Protein AF-A0A530QPZ3-F1 (afdb_monomer)

Radius of gyration: 37.73 Å; Cα contacts (8 Å, |Δi|>4): 118; chains: 1; bounding box: 83×40×95 Å

Secondary structure (DSSP, 8-state):
-HHHHHHHHHEEEEE-TTSSPEEEEE--SSHHHHHHHHHHHHHHHHHHHHHHHHHHHHHHHHHHHHHHHHHHHHHHHHHHHHHHHHHHHHTTSHHHHHHHHHHHHHHHHHHHHHHHHHHHHHHHHHHHHHHHHTT--HHHHHHHHT-HHHHHHHHHHHH-TT-HHHHHHHHHHHHHHHHHHHHHHHHHHHHHHHHHHHHHHHHHHHHHHHHHHHHHT--

Mean predicted aligned error: 16.65 Å

pLDDT: mean 82.22, std 10.58, range [48.66, 95.06]

Nearest PDB structures (foldseek):
  3zx6-assembly1_A  TM=2.799E-01  e=7.172E-01  Archaeoglobus fulgidus DSM 4304
  3g67-assembly1_A  TM=2.388E-01  e=3.869E-01  Thermotoga maritima
  3zx6-assembly1_B  TM=2.580E-01  e=7.172E-01  Archaeoglobus fulgidus DSM 4304
  3ja6-assembly1_H  TM=2.508E-01  e=1.504E+00  Escherichia coli
  3ja6-assembly1_I  TM=2.341E-01  e=2.178E+00  Escherichia coli

Foldseek 3Di:
DVVVVVFVVQWDWDDPPPDPDIDIWGDDPDVVVRVVSRVVVVVVVVVVVVVVVVVVVVVVVVVVVVCVVVVVVVVVVVVVVVVVCCLQVVLVDPVVLVVLVVVLVVLVVVLVVLVVVLVVLVVLLVVLVVCVVVVHQLCVSCVSLVPPVSNVLSVVCVVPVPDPVSVVVNVVVSVVSSVVSVVVSVVSVVVSVVSVVVSVVSVVSSVVNVVVVVVVVVD

Solvent-accessible surface area (backbone atoms only — not comparable to full-atom values): 11914 Å² total; per-residue (Å²): 112,68,65,62,53,50,51,59,69,32,48,44,79,48,69,48,91,91,49,98,49,75,48,68,42,41,67,52,97,47,67,67,58,16,53,52,52,29,52,50,52,53,51,52,51,53,55,51,51,52,52,52,48,55,52,51,54,50,52,53,53,49,55,53,61,66,46,48,66,54,56,53,50,51,48,52,54,50,50,52,50,50,49,51,46,47,61,69,61,38,57,78,39,73,68,39,53,55,48,51,53,50,50,50,51,52,48,51,52,52,43,52,53,41,50,51,54,29,52,53,44,49,52,43,52,50,52,48,53,50,40,60,74,71,65,54,55,56,53,59,49,14,61,64,72,66,36,66,68,43,39,54,50,29,58,50,39,77,77,46,81,80,49,62,69,58,53,55,49,50,53,52,50,52,52,51,54,51,50,50,50,54,50,52,35,51,49,36,52,53,50,43,53,53,51,52,53,53,46,52,55,52,54,52,50,55,50,53,54,52,53,54,56,55,57,65,73,74,110

Structure (mmCIF, N/CA/C/O backbone):
data_AF-A0A530QPZ3-F1
#
_entry.id   AF-A0A530QPZ3-F1
#
loop_
_atom_site.group_PDB
_atom_site.id
_atom_site.type_symbol
_atom_site.label_atom_id
_atom_site.label_alt_id
_atom_site.label_comp_id
_atom_site.label_asym_id
_atom_site.label_entity_id
_atom_site.label_seq_id
_atom_site.pdbx_PDB_ins_code
_atom_site.Cartn_x
_atom_site.Cartn_y
_atom_site.Cartn_z
_atom_site.occupancy
_atom_site.B_iso_or_equiv
_atom_site.auth_seq_id
_atom_site.auth_comp_id
_atom_site.auth_asym_id
_atom_site.auth_atom_id
_atom_site.pdbx_PDB_model_num
ATOM 1 N N . ALA A 1 1 ? -0.226 -5.169 -61.574 1.00 60.66 1 ALA A N 1
ATOM 2 C CA . ALA A 1 1 ? 1.243 -5.155 -61.809 1.00 60.66 1 ALA A CA 1
ATOM 3 C C . ALA A 1 1 ? 1.683 -4.116 -62.855 1.00 60.66 1 ALA A C 1
ATOM 5 O O . ALA A 1 1 ? 2.666 -3.422 -62.615 1.00 60.66 1 ALA A O 1
ATOM 6 N N . ALA A 1 2 ? 0.980 -3.975 -63.988 1.00 71.56 2 ALA A N 1
ATOM 7 C CA . ALA A 1 2 ? 1.313 -2.990 -65.029 1.00 71.56 2 ALA A CA 1
ATOM 8 C C . ALA A 1 2 ? 1.211 -1.523 -64.552 1.00 71.56 2 ALA A C 1
ATOM 10 O O . ALA A 1 2 ? 2.103 -0.726 -64.829 1.00 71.56 2 ALA A O 1
ATOM 11 N N . GLU A 1 3 ? 0.193 -1.196 -63.755 1.00 71.00 3 GLU A N 1
ATOM 12 C CA . GLU A 1 3 ? -0.046 0.159 -63.225 1.00 71.00 3 GLU A CA 1
ATOM 13 C C . GLU A 1 3 ? 1.043 0.627 -62.245 1.00 71.00 3 GLU A C 1
ATOM 15 O O . GLU A 1 3 ? 1.547 1.739 -62.359 1.00 71.00 3 GLU A O 1
ATOM 20 N N . LEU A 1 4 ? 1.515 -0.252 -61.353 1.00 73.31 4 LEU A N 1
ATOM 21 C CA . LEU A 1 4 ? 2.662 0.012 -60.466 1.00 73.31 4 LEU A CA 1
ATOM 22 C C . LEU A 1 4 ? 3.958 0.271 -61.246 1.00 73.31 4 LEU A C 1
ATOM 24 O O . LEU A 1 4 ? 4.783 1.096 -60.851 1.00 73.31 4 LEU A O 1
ATOM 28 N N . LYS A 1 5 ? 4.146 -0.423 -62.374 1.00 77.00 5 LYS A N 1
ATOM 29 C CA . LYS A 1 5 ? 5.308 -0.227 -63.248 1.00 77.00 5 LYS A CA 1
ATOM 30 C C . LYS A 1 5 ? 5.230 1.114 -63.983 1.00 77.00 5 LYS A C 1
ATOM 32 O O . LYS A 1 5 ? 6.265 1.761 -64.137 1.00 77.00 5 LYS A O 1
ATOM 37 N N . ALA A 1 6 ? 4.031 1.535 -64.389 1.00 75.44 6 ALA A N 1
ATOM 38 C CA . ALA A 1 6 ? 3.782 2.852 -64.972 1.00 75.44 6 ALA A CA 1
ATOM 39 C C . ALA A 1 6 ? 4.009 3.976 -63.947 1.00 75.44 6 ALA A C 1
ATOM 41 O O . ALA A 1 6 ? 4.759 4.909 -64.229 1.00 75.44 6 ALA A O 1
ATOM 42 N N . LEU A 1 7 ? 3.486 3.822 -62.725 1.00 79.25 7 LEU A N 1
ATOM 43 C CA . LEU A 1 7 ? 3.699 4.757 -61.616 1.00 79.25 7 LEU A CA 1
ATOM 44 C C . LEU A 1 7 ? 5.191 4.924 -61.296 1.00 79.25 7 LEU A C 1
ATOM 46 O O . LEU A 1 7 ? 5.697 6.039 -61.224 1.00 79.25 7 LEU A O 1
ATOM 50 N N . ARG A 1 8 ? 5.931 3.815 -61.179 1.00 80.62 8 ARG A N 1
ATOM 51 C CA . ARG A 1 8 ? 7.377 3.850 -60.914 1.00 80.62 8 ARG A CA 1
ATOM 52 C C . ARG A 1 8 ? 8.171 4.512 -62.042 1.00 80.62 8 ARG A C 1
ATOM 54 O O . ARG A 1 8 ? 9.190 5.130 -61.771 1.00 80.62 8 ARG A O 1
ATOM 61 N N . LYS A 1 9 ? 7.731 4.370 -63.297 1.00 83.94 9 LYS A N 1
ATOM 62 C CA . LYS A 1 9 ? 8.391 4.985 -64.458 1.00 83.94 9 LYS A CA 1
ATOM 63 C C . LYS A 1 9 ? 8.152 6.500 -64.520 1.00 83.94 9 LYS A C 1
ATOM 65 O O . LYS A 1 9 ? 9.033 7.216 -64.982 1.00 83.94 9 LYS A O 1
ATOM 70 N N . GLY A 1 10 ? 6.984 6.967 -64.073 1.00 83.81 10 GLY A N 1
ATOM 71 C CA . GLY A 1 10 ? 6.641 8.391 -64.014 1.00 83.81 10 GLY A CA 1
ATOM 72 C C . GLY A 1 10 ? 7.161 9.117 -62.770 1.00 83.81 10 GLY A C 1
ATOM 73 O O . GLY A 1 10 ? 7.249 10.340 -62.785 1.00 83.81 10 GLY A O 1
ATOM 74 N N . MET A 1 11 ? 7.514 8.393 -61.703 1.00 88.75 11 MET A N 1
ATOM 75 C CA . MET A 1 11 ? 8.001 8.969 -60.447 1.00 88.75 11 MET A CA 1
ATOM 76 C C . MET A 1 11 ? 9.500 9.285 -60.500 1.00 88.75 11 MET A C 1
ATOM 78 O O . MET A 1 11 ? 10.318 8.4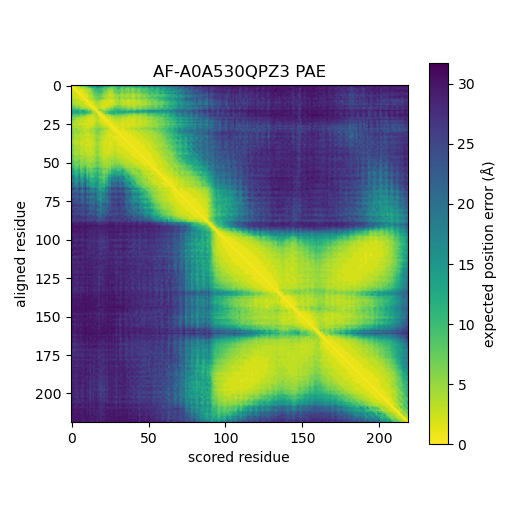64 -60.915 1.00 88.75 11 MET A O 1
ATOM 82 N N . ARG A 1 12 ? 9.873 10.460 -60.001 1.00 87.19 12 ARG A N 1
ATOM 83 C CA . ARG A 1 12 ? 11.253 10.910 -59.813 1.00 87.19 12 ARG A CA 1
ATOM 84 C C . ARG A 1 12 ? 11.442 11.280 -58.351 1.00 87.19 12 ARG A C 1
ATOM 86 O O . ARG A 1 12 ? 10.751 12.157 -57.844 1.00 87.19 12 ARG A O 1
ATOM 93 N N . VAL A 1 13 ? 12.387 10.623 -57.688 1.00 86.81 13 VAL A N 1
ATOM 94 C CA . VAL A 1 13 ? 12.782 10.934 -56.310 1.00 86.81 13 VAL A CA 1
ATOM 95 C C . VAL A 1 13 ? 14.278 11.200 -56.307 1.00 86.81 13 VAL A C 1
ATOM 97 O O . VAL A 1 13 ? 15.047 10.390 -56.825 1.00 86.81 13 VAL A O 1
ATOM 100 N N . GLY A 1 14 ? 14.687 12.337 -55.758 1.00 85.56 14 GLY A N 1
ATOM 101 C CA . GLY A 1 14 ? 16.084 12.751 -55.711 1.00 85.56 14 GLY A CA 1
ATOM 102 C C . GLY A 1 14 ? 16.391 13.573 -54.468 1.00 85.56 14 GLY A C 1
ATOM 103 O O . GLY A 1 14 ? 15.491 14.086 -53.809 1.00 85.56 14 GLY A O 1
ATOM 104 N N . GLN A 1 15 ? 17.673 13.684 -54.146 1.00 84.44 15 GLN A N 1
ATOM 105 C CA . GLN A 1 15 ? 18.169 14.545 -53.079 1.00 84.44 15 GLN A CA 1
ATOM 106 C C . GLN A 1 15 ? 18.780 15.799 -53.704 1.00 84.44 15 GLN A C 1
ATOM 108 O O . GLN A 1 15 ? 19.609 15.690 -54.608 1.00 84.44 15 GLN A O 1
ATOM 113 N N . GLU A 1 16 ? 18.408 16.977 -53.212 1.00 85.38 16 GLU A N 1
ATOM 114 C CA . GLU A 1 16 ? 18.953 18.237 -53.728 1.00 85.38 16 GLU A CA 1
ATOM 115 C C . GLU A 1 16 ? 20.303 18.561 -53.092 1.00 85.38 16 GLU A C 1
ATOM 117 O O . GLU A 1 16 ? 20.394 18.687 -51.870 1.00 85.38 16 GLU A O 1
ATOM 122 N N . LEU A 1 17 ? 21.340 18.731 -53.924 1.00 71.69 17 LEU A N 1
ATOM 123 C CA . LEU A 1 17 ? 22.602 19.430 -53.618 1.00 71.69 17 LEU A CA 1
ATOM 124 C C . LEU A 1 17 ? 23.209 19.133 -52.229 1.00 71.69 17 LEU A C 1
ATOM 126 O O . LEU A 1 17 ? 23.617 20.041 -51.510 1.00 71.69 17 LEU A O 1
ATOM 130 N N . ARG A 1 18 ? 23.280 17.851 -51.837 1.00 73.12 18 ARG A N 1
ATOM 131 C CA . ARG A 1 18 ? 23.805 17.392 -50.526 1.00 73.12 18 ARG A CA 1
ATOM 132 C C . ARG A 1 18 ? 23.056 17.943 -49.300 1.00 73.12 18 ARG A C 1
ATOM 134 O O . ARG A 1 18 ? 23.553 17.852 -48.179 1.00 73.12 18 ARG A O 1
ATOM 141 N N . SER A 1 19 ? 21.860 18.483 -49.487 1.00 78.38 19 SER A N 1
ATOM 142 C CA . SER A 1 19 ? 20.964 18.896 -48.409 1.00 78.38 19 SER A CA 1
ATOM 143 C C . SER A 1 19 ? 20.099 17.723 -47.934 1.00 78.38 19 SER A C 1
ATOM 145 O O . SER A 1 19 ? 20.023 16.676 -48.575 1.00 78.38 19 SER A O 1
ATOM 147 N N . ARG A 1 20 ? 19.397 17.885 -46.808 1.00 78.81 20 ARG A N 1
ATOM 148 C CA . ARG A 1 20 ? 18.396 16.909 -46.332 1.00 78.81 20 ARG A CA 1
ATOM 149 C C . ARG A 1 20 ? 17.037 17.054 -47.039 1.00 78.81 20 ARG A C 1
ATOM 151 O O . ARG A 1 20 ? 16.044 16.526 -46.548 1.00 78.81 20 ARG A O 1
ATOM 158 N N . VAL A 1 21 ? 16.982 17.778 -48.159 1.00 84.19 21 VAL A N 1
ATOM 159 C CA . VAL A 1 21 ? 15.757 17.998 -48.934 1.00 84.19 21 VAL A CA 1
ATOM 160 C C . VAL A 1 21 ? 15.588 16.880 -49.960 1.00 84.19 21 VAL A C 1
ATOM 162 O O . VAL A 1 21 ? 16.500 16.587 -50.738 1.00 84.19 21 VAL A O 1
ATOM 165 N N . ILE A 1 22 ? 14.407 16.263 -49.946 1.00 84.62 22 ILE A N 1
ATOM 166 C CA . ILE A 1 22 ? 13.991 15.242 -50.907 1.00 84.62 22 ILE A CA 1
ATOM 167 C C . ILE A 1 22 ? 13.048 15.906 -51.910 1.00 84.62 22 ILE A C 1
ATOM 169 O O . ILE A 1 22 ? 11.980 16.387 -51.534 1.00 84.62 22 ILE A O 1
ATOM 173 N N . SER A 1 23 ? 13.436 15.898 -53.181 1.00 88.00 23 SER A N 1
ATOM 174 C CA . SER A 1 23 ? 12.598 16.314 -54.304 1.00 88.00 23 SER A CA 1
ATOM 175 C C . SER A 1 23 ? 11.796 15.117 -54.808 1.00 88.00 23 SER A C 1
ATOM 177 O O . SER A 1 23 ? 12.365 14.075 -55.143 1.00 88.00 23 SER A O 1
ATOM 179 N N . ILE A 1 24 ? 10.473 15.273 -54.879 1.00 89.12 24 ILE A N 1
ATOM 180 C CA . ILE A 1 24 ? 9.535 14.273 -55.400 1.00 89.12 24 ILE A CA 1
ATOM 181 C C . ILE A 1 24 ? 8.782 14.908 -56.566 1.00 89.12 24 ILE A C 1
ATOM 183 O O . ILE A 1 24 ? 8.159 15.955 -56.410 1.00 89.12 24 ILE A O 1
ATOM 187 N N . GLY A 1 25 ? 8.834 14.272 -57.732 1.00 90.19 25 GLY A N 1
ATOM 188 C CA . GLY A 1 25 ? 8.126 14.710 -58.929 1.00 90.19 25 GLY A CA 1
ATOM 189 C C . GLY A 1 25 ? 7.467 13.542 -59.646 1.00 90.19 25 GLY A C 1
ATOM 190 O O . GLY A 1 25 ? 7.961 12.418 -59.600 1.00 90.19 25 GLY A O 1
ATOM 191 N N . PHE A 1 26 ? 6.362 13.811 -60.334 1.00 92.44 26 PHE A N 1
ATOM 192 C CA . PHE A 1 26 ? 5.678 12.830 -61.169 1.00 92.44 26 PHE A CA 1
ATOM 193 C C . PHE A 1 26 ? 5.390 13.420 -62.550 1.00 92.44 26 PHE A C 1
ATOM 195 O O . PHE A 1 26 ? 4.972 14.571 -62.656 1.00 92.44 26 PHE A O 1
ATOM 202 N N . THR A 1 27 ? 5.625 12.638 -63.601 1.00 91.38 27 THR A N 1
ATOM 203 C CA . THR A 1 27 ? 5.373 13.037 -64.990 1.00 91.38 27 THR A CA 1
ATOM 204 C C . THR A 1 27 ? 4.040 12.460 -65.471 1.00 91.38 27 THR A C 1
ATOM 206 O O . THR A 1 27 ? 3.923 11.245 -65.620 1.00 91.38 27 THR A O 1
ATOM 209 N N . ASP A 1 28 ? 3.067 13.327 -65.772 1.00 89.44 28 ASP A N 1
ATOM 210 C CA . ASP A 1 28 ? 1.780 12.983 -66.400 1.00 89.44 28 ASP A CA 1
ATOM 211 C C . ASP A 1 28 ? 1.442 14.011 -67.497 1.00 89.44 28 ASP A C 1
ATOM 213 O O . ASP A 1 28 ? 1.825 15.176 -67.357 1.00 89.44 28 ASP A O 1
ATOM 217 N N . PRO A 1 29 ? 0.725 13.626 -68.570 1.00 89.19 29 PRO A N 1
ATOM 218 C CA . PRO A 1 29 ? 0.195 14.580 -69.546 1.00 89.19 29 PRO A CA 1
ATOM 219 C C . PRO A 1 29 ? -0.774 15.609 -68.947 1.00 89.19 29 PRO A C 1
ATOM 221 O O . PRO A 1 29 ? -0.900 16.706 -69.483 1.00 89.19 29 PRO A O 1
ATOM 224 N N . ASP A 1 30 ? -1.466 15.261 -67.858 1.00 92.62 30 ASP A N 1
ATOM 225 C CA . ASP A 1 30 ? -2.343 16.170 -67.123 1.00 92.62 30 ASP A CA 1
ATOM 226 C C . ASP A 1 30 ? -1.596 16.757 -65.908 1.00 92.62 30 ASP A C 1
ATOM 228 O O . ASP A 1 30 ? -1.269 16.023 -64.966 1.00 92.62 30 ASP A O 1
ATOM 232 N N . PRO A 1 31 ? -1.346 18.080 -65.879 1.00 89.88 31 PRO A N 1
ATOM 233 C CA . PRO A 1 31 ? -0.620 18.719 -64.785 1.00 89.88 31 PRO A CA 1
ATOM 234 C C . PRO A 1 31 ? -1.338 18.587 -63.433 1.00 89.88 31 PRO A C 1
ATOM 236 O O . PRO A 1 31 ? -0.679 18.527 -62.391 1.00 89.88 31 PRO A O 1
ATOM 239 N N . THR A 1 32 ? -2.671 18.494 -63.420 1.00 92.69 32 THR A N 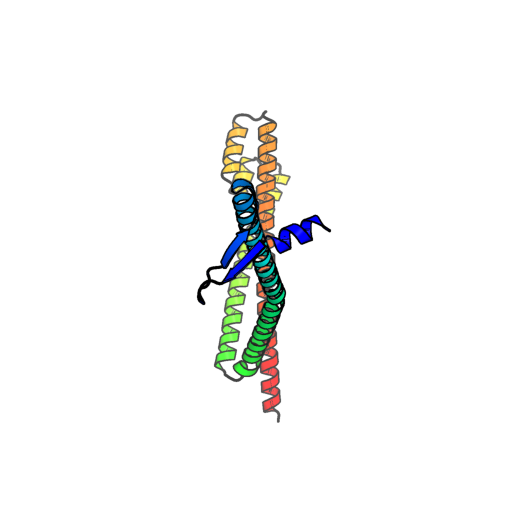1
ATOM 240 C CA . THR A 1 32 ? -3.454 18.318 -62.193 1.00 92.69 32 THR A CA 1
ATOM 241 C C . THR A 1 32 ? -3.247 16.922 -61.614 1.00 92.69 32 THR A C 1
ATOM 243 O O . THR A 1 32 ? -2.976 16.790 -60.415 1.00 92.69 32 THR A O 1
ATOM 246 N N . ARG A 1 33 ? -3.287 15.874 -62.449 1.00 87.56 33 ARG A N 1
ATOM 247 C CA . ARG A 1 33 ? -2.926 14.512 -62.013 1.00 87.56 33 ARG A CA 1
ATOM 248 C C . ARG A 1 33 ? -1.472 14.425 -61.578 1.00 87.56 33 ARG A C 1
ATOM 250 O O . ARG A 1 33 ? -1.193 13.779 -60.569 1.00 87.56 33 ARG A O 1
ATOM 257 N N . 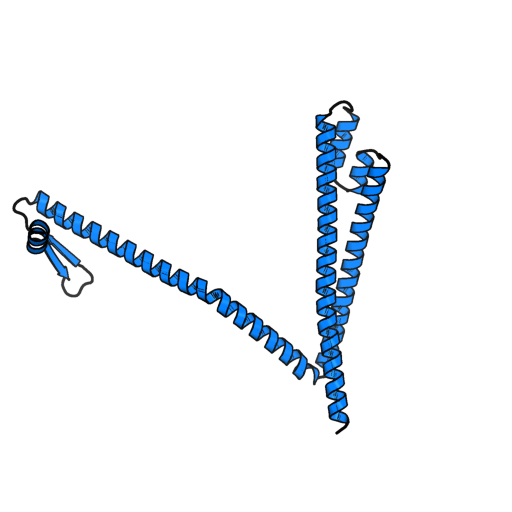ALA A 1 34 ? -0.562 15.100 -62.279 1.00 89.19 34 ALA A N 1
ATOM 258 C CA . ALA A 1 34 ? 0.854 15.082 -61.938 1.00 89.19 34 ALA A CA 1
ATOM 259 C C . ALA A 1 34 ? 1.115 15.570 -60.506 1.00 89.19 34 ALA A C 1
ATOM 261 O O . ALA A 1 34 ? 1.732 14.870 -59.695 1.00 89.19 34 ALA A O 1
ATOM 262 N N . ALA A 1 35 ? 0.565 16.740 -60.171 1.00 90.38 35 ALA A N 1
ATOM 263 C CA . ALA A 1 35 ? 0.662 17.317 -58.837 1.00 90.38 35 ALA A CA 1
ATOM 264 C C . ALA A 1 35 ? -0.026 16.443 -57.777 1.00 90.38 35 ALA A C 1
ATOM 266 O O . ALA A 1 35 ? 0.516 16.231 -56.691 1.00 90.38 35 ALA A O 1
ATOM 267 N N . MET A 1 36 ? -1.206 15.901 -58.089 1.00 92.00 36 MET A N 1
ATOM 268 C CA . MET A 1 36 ? -1.965 15.049 -57.172 1.00 92.00 36 MET A CA 1
ATOM 269 C C . MET A 1 36 ? -1.190 13.786 -56.783 1.00 92.00 36 MET A C 1
ATOM 271 O O . MET A 1 36 ? -1.131 13.443 -55.599 1.00 92.00 36 MET A O 1
ATOM 275 N N . VAL A 1 37 ? -0.562 13.119 -57.754 1.00 89.50 37 VAL A N 1
ATOM 276 C CA . VAL A 1 37 ? 0.209 11.889 -57.527 1.00 89.50 37 VAL A CA 1
ATOM 277 C C . VAL A 1 37 ? 1.476 12.179 -56.722 1.00 89.50 37 VAL A C 1
ATOM 279 O O . VAL A 1 37 ? 1.725 11.494 -55.729 1.00 89.50 37 VAL A O 1
ATOM 282 N N . ALA A 1 38 ? 2.242 13.214 -57.083 1.00 90.31 38 ALA A N 1
ATOM 283 C CA . ALA A 1 38 ? 3.455 13.590 -56.352 1.00 90.31 38 ALA A CA 1
ATOM 284 C C . ALA A 1 38 ? 3.155 13.971 -54.887 1.00 90.31 38 ALA A C 1
ATOM 286 O O . ALA A 1 38 ? 3.806 13.471 -53.968 1.00 90.31 38 ALA A O 1
ATOM 287 N N . ASN A 1 39 ? 2.115 14.781 -54.655 1.00 92.69 39 ASN A N 1
ATOM 288 C CA . ASN A 1 39 ? 1.703 15.196 -53.310 1.00 92.69 39 ASN A CA 1
ATOM 289 C C . ASN A 1 39 ? 1.193 14.023 -52.468 1.00 92.69 39 ASN A C 1
ATOM 291 O O . ASN A 1 39 ? 1.527 13.912 -51.288 1.00 92.69 39 ASN A O 1
ATOM 295 N N . THR A 1 40 ? 0.393 13.137 -53.064 1.00 91.31 40 THR A N 1
ATOM 296 C CA . THR A 1 40 ? -0.103 11.936 -52.377 1.00 91.31 40 THR A CA 1
ATOM 297 C C . THR A 1 40 ? 1.052 11.020 -51.986 1.00 91.31 40 THR A C 1
ATOM 299 O O . THR A 1 40 ? 1.095 10.536 -50.857 1.00 91.31 40 THR A O 1
ATOM 302 N N . PHE A 1 41 ? 2.031 10.836 -52.873 1.00 89.12 41 PHE A N 1
ATOM 303 C CA . PHE A 1 41 ? 3.216 10.033 -52.584 1.00 89.12 41 PHE A CA 1
ATOM 304 C C . PHE A 1 41 ? 4.045 10.622 -51.433 1.00 89.12 41 PHE A C 1
ATOM 306 O O . PHE A 1 41 ? 4.437 9.893 -50.523 1.00 89.12 41 PHE A O 1
ATOM 313 N N . ALA A 1 42 ? 4.253 11.943 -51.427 1.00 88.69 42 ALA A N 1
ATOM 314 C CA . ALA A 1 42 ? 4.953 12.630 -50.344 1.00 88.69 42 ALA A CA 1
ATOM 315 C C . ALA A 1 42 ? 4.242 12.456 -48.990 1.00 88.69 42 ALA A C 1
ATOM 317 O O . ALA A 1 42 ? 4.889 12.132 -47.995 1.00 88.69 42 ALA A O 1
ATOM 318 N N . ARG A 1 43 ? 2.910 12.609 -48.954 1.00 89.75 43 ARG A N 1
ATOM 319 C CA . ARG A 1 43 ? 2.105 12.415 -47.733 1.00 89.75 43 ARG A CA 1
ATOM 320 C C . ARG A 1 43 ? 2.215 10.988 -47.201 1.00 89.75 43 ARG A C 1
ATOM 322 O O . ARG A 1 43 ? 2.559 10.803 -46.041 1.00 89.75 43 ARG A O 1
ATOM 329 N N . LEU A 1 44 ? 2.019 9.989 -48.063 1.00 90.25 44 LEU A N 1
ATOM 330 C CA . LEU A 1 44 ? 2.112 8.579 -47.671 1.00 90.25 44 LEU A CA 1
ATOM 331 C C . LEU A 1 44 ? 3.507 8.204 -47.156 1.00 90.25 44 LEU A C 1
ATOM 333 O O . LEU A 1 44 ? 3.620 7.424 -46.214 1.00 90.25 44 LEU A O 1
ATOM 337 N N . TYR A 1 45 ? 4.565 8.766 -47.744 1.00 86.12 45 TYR A N 1
ATOM 338 C CA . TYR A 1 45 ? 5.931 8.552 -47.270 1.00 86.12 45 TYR A CA 1
ATOM 339 C C . TYR A 1 45 ? 6.162 9.142 -45.870 1.00 86.12 45 TYR A C 1
ATOM 341 O O . TYR A 1 45 ? 6.770 8.487 -45.022 1.00 86.12 45 TYR A O 1
ATOM 349 N N . ILE A 1 46 ? 5.656 10.352 -45.604 1.00 88.00 46 ILE A N 1
ATOM 350 C CA . ILE A 1 46 ? 5.737 10.980 -44.276 1.00 88.00 46 ILE A CA 1
ATOM 351 C C . ILE A 1 46 ? 4.957 10.157 -43.243 1.00 88.00 46 ILE A C 1
ATOM 353 O O . ILE A 1 46 ? 5.476 9.895 -42.156 1.00 88.00 46 ILE A O 1
ATOM 357 N N . ASP A 1 47 ? 3.755 9.699 -43.592 1.00 89.06 47 ASP A N 1
ATOM 358 C CA . ASP A 1 47 ? 2.919 8.885 -42.707 1.00 89.06 47 ASP A CA 1
ATOM 359 C C . ASP A 1 47 ? 3.568 7.527 -42.388 1.00 89.06 47 ASP A C 1
ATOM 361 O O . ASP A 1 47 ? 3.556 7.086 -41.236 1.00 89.06 47 ASP A O 1
ATOM 365 N N . ASP A 1 48 ? 4.170 6.862 -43.382 1.00 87.50 48 ASP A N 1
ATOM 366 C CA . ASP A 1 48 ? 4.917 5.613 -43.177 1.00 87.50 48 ASP A CA 1
ATOM 367 C C . ASP A 1 48 ? 6.149 5.836 -42.289 1.00 87.50 48 ASP A C 1
ATOM 369 O O . ASP A 1 48 ? 6.401 5.070 -41.356 1.00 87.50 48 ASP A O 1
ATOM 373 N N . LEU A 1 49 ? 6.886 6.929 -42.510 1.00 86.50 49 LEU A N 1
ATOM 374 C CA . LEU A 1 49 ? 8.037 7.287 -41.684 1.00 86.50 49 LEU A CA 1
ATOM 375 C C . LEU A 1 49 ? 7.636 7.531 -40.222 1.00 86.50 49 LEU A C 1
ATOM 377 O O . LEU A 1 49 ? 8.325 7.061 -39.314 1.00 86.50 49 LEU A O 1
ATOM 381 N N . ALA A 1 50 ? 6.521 8.226 -39.985 1.00 85.31 50 ALA A N 1
ATOM 382 C CA . ALA A 1 50 ? 5.994 8.459 -38.644 1.00 85.31 50 ALA A CA 1
ATOM 383 C C . ALA A 1 50 ? 5.611 7.142 -37.949 1.00 85.31 50 ALA A C 1
ATOM 385 O O . ALA A 1 50 ? 6.004 6.915 -36.804 1.00 85.31 50 ALA A O 1
ATOM 386 N N . LYS A 1 51 ? 4.924 6.235 -38.658 1.00 85.94 51 LYS A N 1
ATOM 387 C CA . LYS A 1 51 ? 4.556 4.908 -38.133 1.00 85.94 51 LYS A CA 1
ATOM 388 C C . LYS A 1 51 ? 5.777 4.062 -37.783 1.00 85.94 51 LYS A C 1
ATOM 390 O O . LYS A 1 51 ? 5.798 3.433 -36.727 1.00 85.94 51 LYS A O 1
ATOM 395 N N . ARG A 1 52 ? 6.811 4.062 -38.632 1.00 84.88 52 ARG A N 1
ATOM 396 C CA . ARG A 1 52 ? 8.064 3.332 -38.369 1.00 84.88 52 ARG A CA 1
ATOM 397 C C . ARG A 1 52 ? 8.798 3.866 -37.146 1.00 84.88 52 ARG A C 1
ATOM 399 O O . ARG A 1 52 ? 9.269 3.064 -36.347 1.00 84.88 52 ARG A O 1
ATOM 406 N N . ARG A 1 53 ? 8.868 5.193 -36.985 1.00 80.44 53 ARG A N 1
ATOM 407 C CA . ARG A 1 53 ? 9.456 5.819 -35.790 1.00 80.44 53 ARG A CA 1
ATOM 408 C C . ARG A 1 53 ? 8.695 5.418 -34.531 1.00 80.44 53 ARG A C 1
ATOM 410 O O . ARG A 1 53 ? 9.296 4.856 -33.632 1.00 80.44 53 ARG A O 1
ATOM 417 N N . GLN A 1 54 ? 7.369 5.551 -34.531 1.00 82.62 54 GLN A N 1
ATOM 418 C CA . GLN A 1 54 ? 6.540 5.122 -33.399 1.00 82.62 54 GLN A CA 1
ATOM 419 C C . GLN A 1 54 ? 6.710 3.634 -33.056 1.00 82.62 54 GLN A C 1
ATOM 421 O O . GLN A 1 54 ? 6.689 3.267 -31.884 1.00 82.62 54 GLN A O 1
ATOM 426 N N . ALA A 1 55 ? 6.858 2.762 -34.057 1.00 81.19 55 ALA A N 1
ATOM 427 C CA . ALA A 1 55 ? 7.107 1.341 -33.829 1.00 81.19 55 ALA A CA 1
ATOM 428 C C . ALA A 1 55 ? 8.490 1.086 -33.204 1.00 81.19 55 ALA A C 1
ATOM 430 O O . ALA A 1 55 ? 8.590 0.275 -32.285 1.00 81.19 55 ALA A O 1
ATOM 431 N N . ALA A 1 56 ? 9.528 1.791 -33.663 1.00 79.25 56 ALA A N 1
ATOM 432 C CA . ALA A 1 56 ? 10.867 1.721 -33.081 1.00 79.25 56 ALA A CA 1
ATOM 433 C C . ALA A 1 56 ? 10.879 2.232 -31.630 1.00 79.25 56 ALA A C 1
ATOM 435 O O . ALA A 1 56 ? 11.343 1.515 -30.746 1.00 79.25 56 ALA A O 1
ATOM 436 N N . ASP A 1 57 ? 10.262 3.389 -31.374 1.00 77.75 57 ASP A N 1
ATOM 437 C CA . ASP A 1 57 ? 10.158 3.981 -30.035 1.00 77.75 57 ASP A CA 1
ATOM 438 C C . ASP A 1 57 ? 9.430 3.031 -29.064 1.00 77.75 57 ASP A C 1
ATOM 440 O O . ASP A 1 57 ? 9.843 2.837 -27.923 1.00 77.75 57 ASP A O 1
ATOM 444 N N . ARG A 1 58 ? 8.353 2.370 -29.518 1.00 78.50 58 ARG A N 1
ATOM 445 C CA . ARG A 1 58 ? 7.623 1.373 -28.711 1.00 78.50 58 ARG A CA 1
ATOM 446 C C . ARG A 1 58 ? 8.464 0.141 -28.389 1.00 78.50 58 ARG A C 1
ATOM 448 O O . ARG A 1 58 ? 8.362 -0.380 -27.278 1.00 78.50 58 ARG A O 1
ATOM 455 N N . LEU A 1 59 ? 9.262 -0.342 -29.341 1.00 81.88 59 LEU A N 1
ATOM 456 C CA . LEU A 1 59 ? 10.157 -1.482 -29.123 1.00 81.88 59 LEU A CA 1
ATOM 457 C C . LEU A 1 59 ? 11.246 -1.142 -28.100 1.00 81.88 59 LEU A C 1
ATOM 459 O O . LEU A 1 59 ? 11.515 -1.952 -27.214 1.00 81.88 59 LEU A O 1
ATOM 463 N N . GLU A 1 60 ? 11.814 0.062 -28.176 1.00 80.12 60 GLU A N 1
ATOM 464 C CA . GLU A 1 60 ? 12.798 0.558 -27.210 1.00 80.12 60 GLU A CA 1
ATOM 465 C C . GLU A 1 60 ? 12.192 0.723 -25.809 1.00 80.12 60 GLU A C 1
ATOM 467 O O . GLU A 1 60 ? 12.738 0.221 -24.830 1.00 80.12 60 GLU A O 1
ATOM 472 N N . LEU A 1 61 ? 11.004 1.323 -25.694 1.00 78.62 61 LEU A N 1
ATOM 473 C CA . LEU A 1 61 ? 10.307 1.417 -24.406 1.00 78.62 61 LEU A CA 1
ATOM 474 C C . LEU A 1 61 ? 10.013 0.035 -23.809 1.00 78.62 61 LEU A C 1
ATOM 476 O O . LEU A 1 61 ? 10.168 -0.169 -22.606 1.00 78.62 61 LEU A O 1
ATOM 480 N N . THR A 1 62 ? 9.626 -0.932 -24.643 1.00 82.75 62 THR A N 1
ATOM 481 C CA . THR A 1 62 ? 9.354 -2.304 -24.192 1.00 82.75 62 THR A CA 1
ATOM 482 C C . THR A 1 62 ? 10.622 -2.983 -23.671 1.00 82.75 62 THR A C 1
ATOM 484 O O . THR A 1 62 ? 10.565 -3.660 -22.644 1.00 82.75 62 THR A O 1
ATOM 487 N N . SER A 1 63 ? 11.771 -2.792 -24.330 1.00 76.69 63 SER A N 1
ATOM 488 C CA . SER A 1 63 ? 13.038 -3.382 -23.881 1.00 76.69 63 SER A CA 1
ATOM 489 C C . SER A 1 63 ? 13.525 -2.767 -22.565 1.00 76.69 63 SER A C 1
ATOM 491 O O . SER A 1 63 ? 13.983 -3.498 -21.687 1.00 76.69 63 SER A O 1
ATOM 493 N N . ILE A 1 64 ? 13.339 -1.455 -22.378 1.00 79.44 64 ILE A N 1
ATOM 494 C CA . ILE A 1 64 ? 13.639 -0.761 -21.119 1.00 79.44 64 ILE A CA 1
ATOM 495 C C . ILE A 1 64 ? 12.755 -1.296 -19.986 1.00 79.44 64 ILE A C 1
ATOM 497 O O . ILE A 1 64 ? 13.263 -1.663 -18.925 1.00 79.44 64 ILE A O 1
ATOM 501 N N . VAL A 1 65 ? 11.440 -1.398 -20.209 1.00 79.94 65 VAL A N 1
ATOM 502 C CA . VAL A 1 65 ? 10.501 -1.920 -19.201 1.00 79.94 65 VAL A CA 1
ATOM 503 C C . VAL A 1 65 ? 10.825 -3.370 -18.836 1.00 79.94 65 VAL A C 1
ATOM 505 O O . VAL A 1 65 ? 10.789 -3.723 -17.659 1.00 79.94 65 VAL A O 1
ATOM 508 N N . ALA A 1 66 ? 11.205 -4.200 -19.809 1.00 81.75 66 ALA A N 1
ATOM 509 C CA . ALA A 1 66 ? 11.600 -5.586 -19.564 1.00 81.75 66 ALA A CA 1
ATOM 510 C C . ALA A 1 66 ? 12.903 -5.717 -18.748 1.00 81.75 66 ALA A C 1
ATOM 512 O O . ALA A 1 66 ? 13.080 -6.709 -18.040 1.00 81.75 66 ALA A O 1
ATOM 513 N N . ALA A 1 67 ? 13.803 -4.729 -18.810 1.00 79.38 67 ALA A N 1
ATOM 514 C CA . ALA A 1 67 ? 15.060 -4.729 -18.061 1.00 79.38 67 ALA A CA 1
ATOM 515 C C . ALA A 1 67 ? 14.903 -4.289 -16.589 1.00 79.38 67 ALA A C 1
ATOM 517 O O . ALA A 1 67 ? 15.683 -4.721 -15.735 1.00 79.38 67 ALA A O 1
ATOM 518 N N . LEU A 1 68 ? 13.886 -3.477 -16.266 1.00 80.12 68 LEU A N 1
ATOM 519 C CA . LEU A 1 68 ? 13.669 -2.927 -14.917 1.00 80.12 68 LEU A CA 1
ATOM 520 C C . LEU A 1 68 ? 13.605 -3.990 -13.800 1.00 80.12 68 LEU A C 1
ATOM 522 O O . LEU A 1 68 ? 14.295 -3.814 -12.792 1.00 80.12 68 LEU A O 1
ATOM 526 N N . PRO A 1 69 ? 12.870 -5.114 -13.941 1.00 84.00 69 PRO A N 1
ATOM 527 C CA . PRO A 1 69 ? 12.827 -6.145 -12.902 1.00 84.00 69 PRO A CA 1
ATOM 528 C C . PRO A 1 69 ? 14.179 -6.832 -12.659 1.00 84.00 69 PRO A C 1
ATOM 530 O O . PRO A 1 69 ? 14.420 -7.360 -11.576 1.00 84.00 69 PRO A O 1
ATOM 533 N N . GLY A 1 70 ? 15.065 -6.872 -13.660 1.00 80.50 70 GLY A N 1
ATOM 534 C CA . GLY A 1 70 ? 16.434 -7.369 -13.496 1.00 80.50 70 GLY A CA 1
ATOM 535 C C . GLY A 1 70 ? 17.243 -6.445 -12.595 1.00 80.50 70 GLY A C 1
ATOM 536 O O . GLY A 1 70 ? 17.717 -6.870 -11.546 1.00 80.50 70 GLY A O 1
ATOM 537 N N . VAL A 1 71 ? 17.277 -5.158 -12.947 1.00 81.06 71 VAL A N 1
ATOM 538 C CA . VAL A 1 71 ? 17.993 -4.126 -12.183 1.00 81.06 71 VAL A CA 1
ATOM 539 C C . VAL A 1 71 ? 17.487 -4.035 -10.738 1.00 81.06 71 VAL A C 1
ATOM 541 O O . VAL A 1 71 ? 18.288 -3.920 -9.814 1.00 81.06 71 VAL A O 1
ATOM 544 N N . GLN A 1 72 ? 16.173 -4.139 -10.511 1.00 73.75 72 GLN A N 1
ATOM 545 C CA . GLN A 1 72 ? 15.600 -4.152 -9.158 1.00 73.75 72 GLN A CA 1
ATOM 546 C C . GLN A 1 72 ? 16.068 -5.354 -8.326 1.00 73.75 72 GLN A C 1
ATOM 548 O O . GLN A 1 72 ? 16.394 -5.195 -7.149 1.00 73.75 72 GLN A O 1
ATOM 553 N N . ARG A 1 73 ? 16.131 -6.552 -8.924 1.00 84.81 73 ARG A N 1
ATOM 554 C CA . ARG A 1 73 ? 16.645 -7.75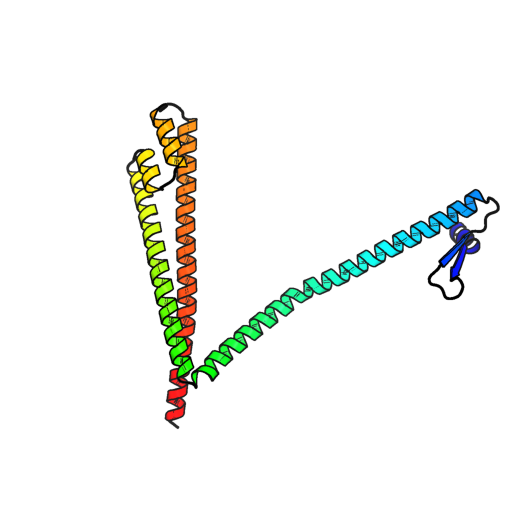3 -8.247 1.00 84.81 73 ARG A CA 1
ATOM 555 C C . ARG A 1 73 ? 18.132 -7.634 -7.938 1.00 84.81 73 ARG A C 1
ATOM 557 O O . ARG A 1 73 ? 18.545 -7.983 -6.835 1.00 84.81 73 ARG A O 1
ATOM 564 N N . ASP A 1 74 ? 18.915 -7.113 -8.877 1.00 81.69 74 ASP A N 1
ATOM 565 C CA . ASP A 1 74 ? 20.352 -6.910 -8.692 1.00 81.69 74 ASP A CA 1
ATOM 566 C C . ASP A 1 74 ? 20.630 -5.897 -7.579 1.00 81.69 74 ASP A C 1
ATOM 568 O O . ASP A 1 74 ? 21.494 -6.138 -6.734 1.00 81.69 74 ASP A O 1
ATOM 572 N N . LEU A 1 75 ? 19.846 -4.814 -7.519 1.00 82.69 75 LEU A N 1
ATOM 573 C CA . LEU A 1 75 ? 19.906 -3.832 -6.439 1.00 82.69 75 LEU A CA 1
ATOM 574 C C . LEU A 1 75 ? 19.569 -4.464 -5.084 1.00 82.69 75 LEU A C 1
ATOM 576 O O . LEU A 1 75 ? 20.341 -4.311 -4.143 1.00 82.69 75 LEU A O 1
ATOM 580 N N . ALA A 1 76 ? 18.465 -5.210 -4.981 1.00 75.56 76 ALA A N 1
ATOM 581 C CA . ALA A 1 76 ? 18.088 -5.884 -3.738 1.00 75.56 76 ALA A CA 1
ATOM 582 C C . ALA A 1 76 ? 19.181 -6.860 -3.264 1.00 75.56 76 ALA A C 1
ATOM 584 O O . ALA A 1 76 ? 19.551 -6.861 -2.091 1.00 75.56 76 ALA A O 1
ATOM 585 N N . ALA A 1 77 ? 19.757 -7.637 -4.185 1.00 80.75 77 ALA A N 1
ATOM 586 C CA . ALA A 1 77 ? 20.851 -8.553 -3.881 1.00 80.75 77 ALA A CA 1
ATOM 587 C C . ALA A 1 77 ? 22.147 -7.820 -3.490 1.00 80.75 77 ALA A C 1
ATOM 589 O O . ALA A 1 77 ? 22.905 -8.307 -2.654 1.00 80.75 77 ALA A O 1
ATOM 590 N N . ALA A 1 78 ? 22.443 -6.667 -4.094 1.00 77.44 78 ALA A N 1
ATOM 591 C CA . ALA A 1 78 ? 23.593 -5.846 -3.722 1.00 77.44 78 ALA A CA 1
ATOM 592 C C . ALA A 1 78 ? 23.424 -5.235 -2.324 1.00 77.44 78 ALA A C 1
ATOM 594 O O . ALA A 1 78 ? 24.367 -5.279 -1.535 1.00 77.44 78 ALA A O 1
ATOM 595 N N . THR A 1 79 ? 22.229 -4.739 -1.994 1.00 69.62 79 THR A N 1
ATOM 596 C CA . THR A 1 79 ? 21.910 -4.214 -0.660 1.00 69.62 79 THR A CA 1
ATOM 597 C C . THR A 1 79 ? 22.006 -5.302 0.407 1.00 69.62 79 THR A C 1
ATOM 599 O O . THR A 1 79 ? 22.686 -5.092 1.404 1.00 69.62 79 THR A O 1
ATOM 602 N N . ASP A 1 80 ? 21.437 -6.488 0.172 1.00 73.12 80 ASP A N 1
ATOM 603 C CA . ASP A 1 80 ? 21.545 -7.630 1.094 1.00 73.12 80 ASP A CA 1
ATOM 604 C C . ASP A 1 80 ? 23.009 -8.049 1.328 1.00 73.12 80 ASP A C 1
ATOM 606 O O . ASP A 1 80 ? 23.430 -8.276 2.462 1.00 73.12 80 ASP A O 1
ATOM 610 N N . ARG A 1 81 ? 23.836 -8.086 0.272 1.00 74.00 81 ARG A N 1
ATOM 611 C CA . ARG A 1 81 ? 25.281 -8.353 0.407 1.00 74.00 81 ARG A CA 1
ATOM 612 C C . ARG A 1 81 ? 26.004 -7.262 1.191 1.00 74.00 81 ARG A C 1
ATOM 614 O O . ARG A 1 81 ? 26.861 -7.586 2.010 1.00 74.00 81 ARG A O 1
ATOM 621 N N . LEU A 1 82 ? 25.690 -5.992 0.934 1.00 70.44 82 LEU A N 1
ATOM 622 C CA . LEU A 1 82 ? 26.281 -4.863 1.649 1.00 70.44 82 LEU A CA 1
ATOM 623 C C . LEU A 1 82 ? 25.909 -4.906 3.131 1.00 70.44 82 LEU A C 1
ATOM 625 O O . LEU A 1 82 ? 26.772 -4.701 3.979 1.00 70.44 82 LEU A O 1
ATOM 629 N N . GLU A 1 83 ? 24.652 -5.198 3.447 1.00 65.06 83 GLU A N 1
ATOM 630 C CA . GLU A 1 83 ? 24.169 -5.328 4.816 1.00 65.06 83 GLU A CA 1
ATOM 631 C C . GLU A 1 83 ? 24.857 -6.497 5.520 1.00 65.06 83 GLU A C 1
ATOM 633 O O . GLU A 1 83 ? 25.502 -6.286 6.543 1.00 65.06 83 GLU A O 1
ATOM 638 N N . LYS A 1 84 ? 24.897 -7.684 4.904 1.00 69.50 84 LYS A N 1
ATOM 639 C CA . LYS A 1 84 ? 25.684 -8.826 5.404 1.00 69.50 84 LYS A CA 1
ATOM 640 C C . LYS A 1 84 ? 27.150 -8.475 5.644 1.00 69.50 84 LYS A C 1
ATOM 642 O O . LYS A 1 84 ? 27.696 -8.857 6.672 1.00 69.50 84 LYS A O 1
ATOM 647 N N . TYR A 1 85 ? 27.782 -7.731 4.734 1.00 67.19 85 TYR A N 1
ATOM 648 C CA . TYR A 1 85 ? 29.173 -7.304 4.884 1.00 67.19 85 TYR A CA 1
ATOM 649 C C . TYR A 1 85 ? 29.358 -6.323 6.047 1.00 67.19 85 TYR A C 1
ATOM 651 O O . TYR A 1 85 ? 30.272 -6.501 6.850 1.00 67.19 85 TYR A O 1
ATOM 659 N N . ARG A 1 86 ? 28.492 -5.306 6.167 1.00 62.06 86 ARG A N 1
ATOM 660 C CA . ARG A 1 86 ? 28.517 -4.340 7.280 1.00 62.06 86 ARG A CA 1
ATOM 661 C C . ARG A 1 86 ? 28.299 -5.035 8.615 1.00 62.06 86 ARG A C 1
ATOM 663 O O . ARG A 1 86 ? 28.975 -4.707 9.580 1.00 62.06 86 ARG A O 1
ATOM 670 N N . LEU A 1 87 ? 27.413 -6.017 8.654 1.00 61.44 87 LEU A N 1
ATOM 671 C CA . LEU A 1 87 ? 27.116 -6.792 9.847 1.00 61.44 87 LEU A CA 1
ATOM 672 C C . LEU A 1 87 ? 28.254 -7.762 10.210 1.00 61.44 87 LEU A C 1
ATOM 674 O O . LEU A 1 87 ? 28.579 -7.898 11.383 1.00 61.44 87 LEU A O 1
ATOM 678 N N . SER A 1 88 ? 28.919 -8.384 9.230 1.00 60.75 88 SER A N 1
ATOM 679 C CA . SER A 1 88 ? 29.997 -9.348 9.495 1.00 60.75 88 SER A CA 1
ATOM 680 C C . SER A 1 88 ? 31.380 -8.718 9.710 1.00 60.75 88 SER A C 1
ATOM 682 O O . SER A 1 88 ? 32.203 -9.312 10.397 1.00 60.75 88 SER A O 1
ATOM 684 N N . HIS A 1 89 ? 31.661 -7.558 9.103 1.00 59.00 89 HIS A N 1
ATOM 685 C CA . HIS A 1 89 ? 32.960 -6.869 9.189 1.00 59.00 89 HIS A CA 1
ATOM 686 C C . HIS A 1 89 ? 32.903 -5.576 10.011 1.00 59.00 89 HIS A C 1
ATOM 688 O O . HIS A 1 89 ? 33.918 -5.174 10.570 1.00 59.00 89 HIS A O 1
ATOM 694 N N . GLY A 1 90 ? 31.739 -4.928 10.117 1.00 52.62 90 GLY A N 1
ATOM 695 C CA . GLY A 1 90 ? 31.548 -3.780 11.006 1.00 52.62 90 GLY A CA 1
ATOM 696 C C . GLY A 1 90 ? 31.539 -4.188 12.478 1.00 52.62 90 GLY A C 1
ATOM 697 O O . GLY A 1 90 ? 32.064 -3.450 13.298 1.00 52.62 90 GLY A O 1
ATOM 698 N N . ALA A 1 91 ? 31.062 -5.394 12.809 1.00 52.31 91 ALA A N 1
ATOM 699 C CA . ALA A 1 91 ? 31.046 -5.947 14.170 1.00 52.31 91 ALA A CA 1
ATOM 700 C C . ALA A 1 91 ? 32.434 -6.256 14.774 1.00 52.31 91 ALA A C 1
ATOM 702 O O . ALA A 1 91 ? 32.521 -6.732 15.904 1.00 52.31 91 ALA A O 1
ATOM 703 N N . VAL A 1 92 ? 33.522 -5.998 14.040 1.00 52.25 92 VAL A N 1
ATOM 704 C CA . VAL A 1 92 ? 34.896 -6.091 14.560 1.00 52.25 92 VAL A CA 1
ATOM 705 C C . VAL A 1 92 ? 35.288 -4.820 15.337 1.00 52.25 92 VAL A C 1
ATOM 707 O O . VAL A 1 92 ? 36.268 -4.839 16.077 1.00 52.25 92 VAL A O 1
ATOM 710 N N . ASP A 1 93 ? 34.505 -3.739 15.234 1.00 55.94 93 ASP A N 1
ATOM 711 C CA . ASP A 1 93 ? 34.717 -2.496 15.979 1.00 55.94 93 ASP A CA 1
ATOM 712 C C . ASP A 1 93 ? 33.691 -2.352 17.118 1.00 55.94 93 ASP A C 1
ATOM 714 O O . ASP A 1 93 ? 32.489 -2.560 16.925 1.00 55.94 93 ASP A O 1
ATOM 718 N N . GLN A 1 94 ? 34.148 -1.974 18.315 1.00 57.81 94 GLN A N 1
ATOM 719 C CA . GLN A 1 94 ? 33.313 -1.835 19.519 1.00 57.81 94 GLN A CA 1
ATOM 720 C C . GLN A 1 94 ? 32.133 -0.868 19.282 1.00 57.81 94 GLN A C 1
ATOM 722 O O . GLN A 1 94 ? 31.028 -1.092 19.774 1.00 57.81 94 GLN A O 1
ATOM 727 N N . GLY A 1 95 ? 32.325 0.134 18.413 1.00 62.62 95 GLY A N 1
ATOM 728 C CA . GLY A 1 95 ? 31.279 1.072 18.005 1.00 62.62 95 GLY A CA 1
ATOM 729 C C . GLY A 1 95 ? 30.125 0.453 17.203 1.00 62.62 95 GLY A C 1
ATOM 730 O O . GLY A 1 95 ? 29.013 0.974 17.246 1.00 62.62 95 GLY A O 1
ATOM 731 N N . ALA A 1 96 ? 30.328 -0.659 16.491 1.00 60.69 96 ALA A N 1
ATOM 732 C CA . ALA A 1 96 ? 29.250 -1.319 15.753 1.00 60.69 96 ALA A CA 1
ATOM 733 C C . ALA A 1 96 ? 28.357 -2.177 16.656 1.00 60.69 96 ALA A C 1
ATOM 735 O O . ALA A 1 96 ? 27.143 -2.191 16.459 1.00 60.69 96 ALA A O 1
ATOM 736 N N . ALA A 1 97 ? 28.936 -2.836 17.665 1.00 63.84 97 ALA A N 1
ATOM 737 C CA . ALA A 1 97 ? 28.170 -3.528 18.700 1.00 63.84 97 ALA A CA 1
ATOM 738 C C . ALA A 1 97 ? 27.320 -2.534 19.510 1.00 63.84 97 ALA A C 1
ATOM 740 O O . ALA A 1 97 ? 26.133 -2.772 19.729 1.00 63.84 97 ALA A O 1
ATOM 741 N N . ASP A 1 98 ? 27.892 -1.375 19.855 1.00 70.06 98 ASP A N 1
ATOM 742 C CA . ASP A 1 98 ? 27.164 -0.290 20.521 1.00 70.06 98 ASP A CA 1
ATOM 743 C C . ASP A 1 98 ? 26.033 0.277 19.646 1.00 70.06 98 ASP A C 1
ATOM 745 O O . ASP A 1 98 ? 24.957 0.603 20.150 1.00 70.06 98 ASP A O 1
ATOM 749 N N . ASN A 1 99 ? 26.237 0.382 18.328 1.00 76.00 99 ASN A N 1
ATOM 750 C CA . ASN A 1 99 ? 25.197 0.829 17.397 1.00 76.00 99 ASN A CA 1
ATOM 751 C C . ASN A 1 99 ? 24.072 -0.203 17.235 1.00 76.00 99 ASN A C 1
ATOM 753 O O . ASN A 1 99 ? 22.905 0.182 17.247 1.00 76.00 99 ASN A O 1
ATOM 757 N N . ALA A 1 100 ? 24.396 -1.497 17.151 1.00 73.44 100 ALA A N 1
ATOM 758 C CA . ALA A 1 100 ? 23.395 -2.562 17.116 1.00 73.44 100 ALA A CA 1
ATOM 759 C C . ALA A 1 100 ? 22.568 -2.598 18.413 1.00 73.44 100 ALA A C 1
ATOM 761 O O . ALA A 1 100 ? 21.345 -2.691 18.365 1.00 73.44 100 ALA A O 1
ATOM 762 N N . ALA A 1 101 ? 23.209 -2.434 19.576 1.00 75.75 101 ALA A N 1
ATOM 763 C CA . ALA A 1 101 ? 22.511 -2.354 20.858 1.00 75.75 101 ALA A CA 1
ATOM 764 C C . ALA A 1 101 ? 21.557 -1.145 20.937 1.00 75.75 101 ALA A C 1
ATOM 766 O O . ALA A 1 101 ? 20.434 -1.278 21.431 1.00 75.75 101 ALA A O 1
ATOM 767 N N . LYS A 1 102 ? 21.972 0.021 20.419 1.00 84.69 102 LYS A N 1
ATOM 768 C CA . LYS A 1 102 ? 21.106 1.209 20.307 1.00 84.69 102 LYS A CA 1
ATOM 769 C C . LYS A 1 102 ? 19.913 0.953 19.390 1.00 84.69 102 LYS A C 1
ATOM 771 O O . LYS A 1 102 ? 18.787 1.237 19.783 1.00 84.69 102 LYS A O 1
ATOM 776 N N . GLU A 1 103 ? 20.138 0.361 18.220 1.00 84.94 103 GLU A N 1
ATOM 777 C CA . GLU A 1 103 ? 19.065 0.043 17.275 1.00 84.94 103 GLU A CA 1
ATOM 778 C C . GLU A 1 103 ? 18.069 -0.974 17.863 1.00 84.94 103 GLU A C 1
ATOM 780 O O . GLU A 1 103 ? 16.857 -0.789 17.752 1.00 84.94 103 GLU A O 1
ATOM 785 N N . THR A 1 104 ? 18.539 -1.994 18.591 1.00 86.19 104 THR A N 1
ATOM 786 C CA . THR A 1 104 ? 17.664 -2.926 19.323 1.00 86.19 104 THR A CA 1
ATOM 787 C C . THR A 1 104 ? 16.826 -2.212 20.391 1.00 86.19 104 THR A C 1
ATOM 789 O O . THR A 1 104 ? 15.644 -2.541 20.571 1.00 86.19 104 THR A O 1
ATOM 792 N N . ALA A 1 105 ? 17.398 -1.235 21.103 1.00 87.38 105 ALA A N 1
ATOM 793 C CA . ALA A 1 105 ? 16.675 -0.442 22.097 1.00 87.38 105 ALA A CA 1
ATOM 794 C C . ALA A 1 105 ? 15.597 0.444 21.444 1.00 87.38 105 ALA A C 1
ATOM 796 O O . ALA A 1 105 ? 14.453 0.452 21.904 1.00 87.38 105 ALA A O 1
ATOM 797 N N . GLU A 1 106 ? 15.925 1.111 20.335 1.00 91.00 106 GLU A N 1
ATOM 798 C CA . GLU A 1 106 ? 14.985 1.923 19.552 1.00 91.00 106 GLU A CA 1
ATOM 799 C C . GLU A 1 106 ? 13.834 1.079 18.987 1.00 91.00 106 GLU A C 1
ATOM 801 O O . GLU A 1 106 ? 12.664 1.435 19.151 1.00 91.00 106 GLU A O 1
ATOM 806 N N . LEU A 1 107 ? 14.136 -0.080 18.390 1.00 91.19 107 LEU A N 1
ATOM 807 C CA . LEU A 1 107 ? 13.121 -1.018 17.901 1.00 91.19 107 LEU A CA 1
ATOM 808 C C . LEU A 1 107 ? 12.226 -1.513 19.040 1.00 91.19 107 LEU A C 1
ATOM 810 O O . LEU A 1 107 ? 11.008 -1.578 18.886 1.00 91.19 107 LEU A O 1
ATOM 814 N N . SER A 1 108 ? 12.800 -1.818 20.207 1.00 90.75 108 SER A N 1
ATOM 815 C CA . SER A 1 108 ? 12.027 -2.250 21.378 1.00 90.75 108 SER A CA 1
ATOM 816 C C . SER A 1 108 ? 11.081 -1.153 21.877 1.00 90.75 108 SER A C 1
ATOM 818 O O . SER A 1 108 ? 9.932 -1.444 22.218 1.00 90.75 108 SER A O 1
ATOM 820 N N . GLN A 1 109 ? 11.517 0.110 21.863 1.00 93.94 109 GLN A N 1
ATOM 821 C CA . GLN A 1 109 ? 10.663 1.253 22.182 1.00 93.94 109 GLN A CA 1
ATOM 822 C C . GLN A 1 109 ? 9.525 1.407 21.162 1.00 93.94 109 GLN A C 1
ATOM 824 O O . GLN A 1 109 ? 8.370 1.557 21.561 1.00 93.94 109 GLN A O 1
ATOM 829 N N . GLN A 1 110 ? 9.816 1.315 19.861 1.00 93.12 110 GLN A N 1
ATOM 830 C CA . GLN A 1 110 ? 8.800 1.396 18.802 1.00 93.12 110 GLN A CA 1
ATOM 831 C C . GLN A 1 110 ? 7.772 0.260 18.886 1.00 93.12 110 GLN A C 1
ATOM 833 O O . GLN A 1 110 ? 6.574 0.502 18.730 1.00 93.12 110 GLN A O 1
ATOM 838 N N . ILE A 1 111 ? 8.219 -0.967 19.176 1.00 93.31 111 ILE A N 1
ATOM 839 C CA . ILE A 1 111 ? 7.338 -2.120 19.404 1.00 93.31 111 ILE A CA 1
ATOM 840 C C . ILE A 1 111 ? 6.438 -1.866 20.614 1.00 93.31 111 ILE A C 1
ATOM 842 O O . ILE A 1 111 ? 5.240 -2.127 20.541 1.00 93.31 111 ILE A O 1
ATOM 846 N N . SER A 1 112 ? 6.992 -1.347 21.714 1.00 94.00 112 SER A N 1
ATOM 847 C CA . SER A 1 112 ? 6.227 -1.038 22.927 1.00 94.00 112 SER A CA 1
ATOM 848 C C . SER A 1 112 ? 5.123 -0.010 22.659 1.00 94.00 112 SER A C 1
ATOM 850 O O . SER A 1 112 ? 3.966 -0.244 23.005 1.00 94.00 112 SER A O 1
ATOM 852 N N . LEU A 1 113 ? 5.453 1.081 21.957 1.00 94.50 113 LEU A N 1
ATOM 853 C CA . LEU A 1 113 ? 4.481 2.101 21.549 1.00 94.50 113 LEU A CA 1
ATOM 854 C C . LEU A 1 113 ? 3.397 1.511 20.636 1.00 94.50 113 LEU A C 1
ATOM 856 O O . LEU A 1 113 ? 2.212 1.659 20.917 1.00 94.50 113 LEU A O 1
ATOM 860 N N . SER A 1 114 ? 3.792 0.744 19.616 1.00 93.44 114 SER A N 1
ATOM 861 C CA . SER A 1 114 ? 2.842 0.115 18.686 1.00 93.44 114 SER A CA 1
ATOM 862 C C . SER A 1 114 ? 1.916 -0.888 19.389 1.00 93.44 114 SER A C 1
ATOM 864 O O . SER A 1 114 ? 0.738 -0.991 19.054 1.00 93.44 114 SER A O 1
ATOM 866 N N . LYS A 1 115 ? 2.420 -1.626 20.391 1.00 93.19 115 LYS A N 1
ATOM 867 C CA . LYS A 1 115 ? 1.611 -2.529 21.229 1.00 93.19 115 LYS A CA 1
ATO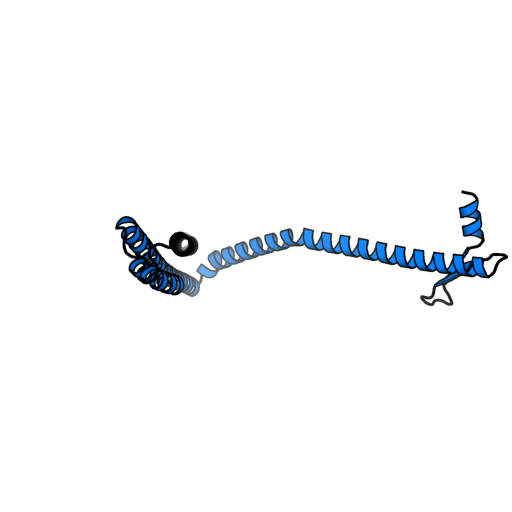M 868 C C . LYS A 1 115 ? 0.616 -1.765 22.098 1.00 93.19 115 LYS A C 1
ATOM 870 O O . LYS A 1 115 ? -0.507 -2.237 22.266 1.00 93.19 115 LYS A O 1
ATOM 875 N N . ALA A 1 116 ? 0.999 -0.604 22.628 1.00 95.06 116 ALA A N 1
ATOM 876 C CA . ALA A 1 116 ? 0.087 0.254 23.378 1.00 95.06 116 ALA A CA 1
ATOM 877 C C . ALA A 1 116 ? -1.053 0.774 22.484 1.00 95.06 116 ALA A C 1
ATOM 879 O O . ALA A 1 116 ? -2.219 0.672 22.868 1.00 95.06 116 ALA A O 1
ATOM 880 N N . ASP A 1 117 ? -0.733 1.233 21.271 1.00 92.94 117 ASP A N 1
ATOM 881 C CA . ASP A 1 117 ? -1.724 1.700 20.291 1.00 92.94 117 ASP A CA 1
ATOM 882 C C . ASP A 1 117 ? -2.673 0.575 19.850 1.00 92.94 117 ASP A C 1
ATOM 884 O O . ASP A 1 117 ? -3.898 0.752 19.811 1.00 92.94 117 ASP A O 1
ATOM 888 N N . LEU A 1 118 ? -2.128 -0.622 19.600 1.00 93.88 118 LEU A N 1
ATOM 889 C CA . LEU A 1 118 ? -2.925 -1.813 19.313 1.00 93.88 118 LEU A CA 1
ATOM 890 C C . LEU A 1 118 ? -3.879 -2.130 20.469 1.00 93.88 118 LEU A C 1
ATOM 892 O O . LEU A 1 118 ? -5.079 -2.278 20.246 1.00 93.88 118 LEU A O 1
ATOM 896 N N . SER A 1 119 ? -3.365 -2.196 21.699 1.00 94.69 119 SER A N 1
ATOM 897 C CA . SER A 1 119 ? -4.163 -2.510 22.887 1.00 94.69 119 SER A CA 1
ATOM 898 C C . SER A 1 119 ? -5.281 -1.490 23.107 1.00 94.69 119 SER A C 1
ATOM 900 O O . SER A 1 119 ? -6.393 -1.873 23.478 1.00 94.69 119 SER A O 1
ATOM 902 N N . ALA A 1 120 ? -5.018 -0.203 22.872 1.00 92.94 120 ALA A N 1
ATOM 903 C CA . ALA A 1 120 ? -6.023 0.850 22.973 1.00 92.94 120 ALA A CA 1
ATOM 904 C C . ALA A 1 120 ? -7.128 0.682 21.916 1.00 92.94 120 ALA A C 1
ATOM 906 O O . ALA A 1 120 ? -8.316 0.808 22.227 1.00 92.94 120 ALA A O 1
ATOM 907 N N . THR A 1 121 ? -6.745 0.347 20.681 1.00 92.38 121 THR A N 1
ATOM 908 C CA . THR A 1 121 ? -7.674 0.124 19.563 1.00 92.38 121 THR A CA 1
ATOM 909 C C . THR A 1 121 ? -8.526 -1.128 19.782 1.00 92.38 121 THR A C 1
ATOM 911 O O . THR A 1 121 ? -9.745 -1.088 19.619 1.00 92.38 121 THR A O 1
ATOM 914 N N . GLU A 1 122 ? -7.915 -2.230 20.224 1.00 92.56 122 GLU A N 1
ATOM 915 C CA . GLU A 1 122 ? -8.609 -3.482 20.545 1.00 92.56 122 GLU A CA 1
ATOM 916 C C . GLU A 1 122 ? -9.585 -3.312 21.711 1.00 92.56 122 GLU A C 1
ATOM 918 O O . GLU A 1 122 ? -10.729 -3.754 21.609 1.00 92.56 122 GLU A O 1
ATOM 923 N N . SER A 1 123 ? -9.176 -2.613 22.776 1.00 93.69 123 SER A N 1
ATOM 924 C CA . SER A 1 123 ? -10.050 -2.322 23.923 1.00 93.69 123 SER A CA 1
ATOM 925 C C . SER A 1 123 ? -11.261 -1.495 23.499 1.00 93.69 123 SER A C 1
ATOM 927 O O . SER A 1 123 ? -12.387 -1.767 23.916 1.00 93.69 123 SER A O 1
ATOM 929 N N . ARG A 1 124 ? -11.061 -0.505 22.616 1.00 90.62 124 ARG A N 1
ATOM 930 C CA . ARG A 1 124 ? -12.175 0.268 22.056 1.00 90.62 124 ARG A CA 1
ATOM 931 C C . ARG A 1 124 ? -13.109 -0.623 21.238 1.00 90.62 124 ARG A C 1
ATOM 933 O O . ARG A 1 124 ? -14.322 -0.525 21.397 1.00 90.62 124 ARG A O 1
ATOM 940 N N . LEU A 1 125 ? -12.568 -1.488 20.382 1.00 91.50 125 LEU A N 1
ATOM 941 C CA . LEU A 1 125 ? -13.372 -2.393 19.562 1.00 91.50 125 LEU A CA 1
ATOM 942 C C . LEU A 1 125 ? -14.205 -3.351 20.427 1.00 91.50 125 LEU A C 1
ATOM 944 O O . LEU A 1 125 ? -15.388 -3.543 20.149 1.00 91.50 125 LEU A O 1
ATOM 948 N N . GLN A 1 126 ? -13.612 -3.911 21.484 1.00 91.88 126 GLN A N 1
ATOM 949 C CA . GLN A 1 126 ? -14.309 -4.759 22.456 1.00 91.88 126 GLN A CA 1
ATOM 950 C C . GLN A 1 126 ? -15.447 -3.998 23.138 1.00 91.88 126 GLN A C 1
ATOM 952 O O . GLN A 1 126 ? -16.584 -4.463 23.110 1.00 91.88 126 GLN A O 1
ATOM 957 N N . HIS A 1 127 ? -15.177 -2.786 23.628 1.00 92.00 127 HIS A N 1
ATOM 958 C CA . HIS A 1 127 ? -16.190 -1.945 24.259 1.00 92.00 127 HIS A CA 1
ATOM 959 C C . HIS A 1 127 ? -17.373 -1.638 23.320 1.00 92.00 127 HIS A C 1
ATOM 961 O O . HIS A 1 127 ? -18.532 -1.727 23.717 1.00 92.00 127 HIS A O 1
ATOM 967 N N . ILE A 1 128 ? -17.111 -1.346 22.040 1.00 90.44 128 ILE A N 1
ATOM 968 C CA . ILE A 1 128 ? -18.172 -1.123 21.040 1.00 90.44 128 ILE A CA 1
ATOM 969 C C . ILE A 1 128 ? -18.993 -2.400 20.806 1.00 90.44 128 ILE A C 1
ATOM 971 O O . ILE A 1 128 ? -20.217 -2.346 20.674 1.00 90.44 128 ILE A O 1
ATOM 975 N N . GLN A 1 129 ? -18.337 -3.561 20.745 1.00 89.94 129 GLN A N 1
ATOM 976 C CA . GLN A 1 129 ? -19.017 -4.844 20.564 1.00 89.94 129 GLN A CA 1
ATOM 977 C C . GLN A 1 129 ? -19.889 -5.216 21.768 1.00 89.94 129 GLN A C 1
ATOM 979 O O . GLN A 1 129 ? -20.969 -5.772 21.570 1.00 89.94 129 GLN A O 1
ATOM 984 N N . GLU A 1 130 ? -19.439 -4.917 22.986 1.00 91.75 130 GLU A N 1
ATOM 985 C CA . GLU A 1 130 ? -20.204 -5.087 24.226 1.00 91.75 130 GLU A CA 1
ATOM 986 C C . GLU A 1 130 ? -21.448 -4.200 24.223 1.00 91.75 130 GLU A C 1
ATOM 988 O O . GLU A 1 130 ? -22.558 -4.724 24.295 1.00 91.75 130 GLU A O 1
ATOM 993 N N . LEU A 1 131 ? -21.286 -2.895 23.976 1.00 90.50 131 LEU A N 1
ATOM 994 C CA . LEU A 1 131 ? -22.407 -1.955 23.861 1.00 90.50 131 LEU A CA 1
ATOM 995 C C . LEU A 1 131 ? -23.435 -2.403 22.813 1.00 90.50 131 LEU A C 1
ATOM 997 O O . LEU A 1 131 ? -24.643 -2.289 23.021 1.00 90.50 131 LEU A O 1
ATOM 1001 N N . ARG A 1 132 ? -22.975 -2.962 21.688 1.00 87.62 132 ARG A N 1
ATOM 1002 C CA . ARG A 1 132 ? -23.867 -3.491 20.649 1.00 87.62 132 ARG A CA 1
ATOM 1003 C C . ARG A 1 132 ? -24.629 -4.737 21.111 1.00 87.62 132 ARG A C 1
ATOM 1005 O O . ARG A 1 132 ? -25.796 -4.887 20.764 1.00 87.62 132 ARG A O 1
ATOM 1012 N N . LYS A 1 133 ? -23.992 -5.633 21.872 1.00 89.06 133 LYS A N 1
ATOM 1013 C CA . LYS A 1 133 ? -24.643 -6.833 22.434 1.00 89.06 133 LYS A CA 1
ATOM 1014 C C . LYS A 1 133 ? -25.673 -6.478 23.503 1.00 89.06 133 LYS A C 1
ATOM 1016 O O . LYS A 1 133 ? -26.702 -7.137 23.586 1.00 89.06 133 LYS A O 1
ATOM 1021 N N . GLU A 1 134 ? -25.400 -5.443 24.287 1.00 90.81 134 GLU A N 1
ATOM 1022 C CA . GLU A 1 134 ? -26.290 -4.937 25.335 1.00 90.81 134 GLU A CA 1
ATOM 1023 C C . GLU A 1 134 ? -27.485 -4.146 24.781 1.00 90.81 134 GLU A C 1
ATOM 1025 O O . GLU A 1 134 ? -28.387 -3.785 25.534 1.00 90.81 134 GLU A O 1
ATOM 1030 N N . GLY A 1 135 ? -27.518 -3.880 23.469 1.00 84.44 135 GLY A N 1
ATOM 1031 C CA . GLY A 1 135 ? -28.559 -3.058 22.854 1.00 84.44 135 GLY A CA 1
ATOM 1032 C C . GLY A 1 135 ? -28.481 -1.594 23.290 1.00 84.44 135 GLY A C 1
ATOM 1033 O O . GLY A 1 135 ? -29.511 -0.932 23.410 1.00 84.44 135 GLY A O 1
ATOM 1034 N N . ALA A 1 136 ? -27.272 -1.093 23.564 1.00 86.44 136 ALA A N 1
ATOM 1035 C CA . ALA A 1 136 ? -27.054 0.280 23.994 1.00 86.44 136 ALA A CA 1
ATOM 1036 C C . ALA A 1 136 ? -27.544 1.296 22.949 1.00 86.44 136 ALA A C 1
ATOM 1038 O O . ALA A 1 136 ? -27.609 1.023 21.748 1.00 86.44 136 ALA A O 1
ATOM 1039 N N . SER A 1 137 ? -27.860 2.506 23.417 1.00 85.00 137 SER A N 1
ATOM 1040 C CA . SER A 1 137 ? -28.330 3.583 22.546 1.00 85.00 137 SER A CA 1
ATOM 1041 C C . SER A 1 137 ? -27.294 3.954 21.476 1.00 85.00 137 SER A C 1
ATOM 1043 O O . SER A 1 137 ? -26.082 3.888 21.702 1.00 85.00 137 SER A O 1
ATOM 1045 N N . VAL A 1 138 ? -27.768 4.430 20.323 1.00 83.25 138 VAL A N 1
ATOM 1046 C CA . VAL A 1 138 ? -26.897 4.884 19.224 1.00 83.25 138 VAL A CA 1
ATOM 1047 C C . VAL A 1 138 ? -26.006 6.051 19.662 1.00 83.25 138 VAL A C 1
ATOM 1049 O O . VAL A 1 138 ? -24.859 6.135 19.235 1.00 83.25 138 VAL A O 1
ATOM 1052 N N . ALA A 1 139 ? -26.469 6.894 20.590 1.00 84.38 139 ALA A N 1
ATOM 1053 C CA . ALA A 1 139 ? -25.658 7.957 21.183 1.00 84.38 139 ALA A CA 1
ATOM 1054 C C . ALA A 1 139 ? -24.462 7.407 21.988 1.00 84.38 139 ALA A C 1
ATOM 1056 O O . ALA A 1 139 ? -23.348 7.919 21.871 1.00 84.38 139 ALA A O 1
ATOM 1057 N N . SER A 1 140 ? -24.662 6.331 22.757 1.00 86.62 140 SER A N 1
ATOM 1058 C CA . SER A 1 140 ? -23.586 5.653 23.496 1.00 86.62 140 SER A CA 1
ATOM 1059 C C . SER A 1 140 ? -22.569 5.010 22.547 1.00 86.62 140 SER A C 1
ATOM 1061 O O . SER A 1 140 ? -21.362 5.131 22.755 1.00 86.62 140 SER A O 1
ATOM 1063 N N . LEU A 1 141 ? -23.043 4.385 21.464 1.00 85.50 141 LEU A N 1
ATOM 1064 C CA . LEU A 1 141 ? -22.182 3.820 20.419 1.00 85.50 141 LEU A CA 1
ATOM 1065 C C . LEU A 1 141 ? -21.392 4.909 19.677 1.00 85.50 141 LEU A C 1
ATOM 1067 O O . LEU A 1 141 ? -20.192 4.748 19.460 1.00 85.50 141 LEU A O 1
ATOM 1071 N N . ALA A 1 142 ? -22.021 6.043 19.360 1.00 86.12 142 ALA A N 1
ATOM 1072 C CA . ALA A 1 142 ? -21.360 7.193 18.745 1.00 86.12 142 ALA A CA 1
ATOM 1073 C C . ALA A 1 142 ? -20.224 7.739 19.626 1.00 86.12 142 ALA A C 1
ATOM 1075 O O . ALA A 1 142 ? -19.137 8.040 19.126 1.00 86.12 142 ALA A O 1
ATOM 1076 N N . GLN A 1 143 ? -20.444 7.807 20.943 1.00 86.38 143 GLN A N 1
ATOM 1077 C CA . GLN A 1 143 ? -19.435 8.242 21.909 1.00 86.38 143 GLN A CA 1
ATOM 1078 C C . GLN A 1 143 ? -18.267 7.248 22.022 1.00 86.38 143 GLN A C 1
ATOM 1080 O O . GLN A 1 143 ? -17.109 7.669 22.063 1.00 86.38 143 GLN A O 1
ATOM 1085 N N . ALA A 1 144 ? -18.551 5.942 22.032 1.00 86.38 144 ALA A N 1
ATOM 1086 C CA . ALA A 1 144 ? -17.530 4.894 22.096 1.00 86.38 144 ALA A CA 1
ATOM 1087 C C . ALA A 1 144 ? -16.673 4.827 20.819 1.00 86.38 144 ALA A C 1
ATOM 1089 O O . ALA A 1 144 ? -15.447 4.707 20.894 1.00 86.38 144 ALA A O 1
ATOM 1090 N N . ILE A 1 145 ? -17.305 4.968 19.650 1.00 85.69 145 ILE A N 1
ATOM 1091 C CA . ILE A 1 145 ? -16.634 5.033 18.344 1.00 85.69 145 ILE A CA 1
ATOM 1092 C C . ILE A 1 145 ? -15.878 6.365 18.179 1.00 85.69 145 ILE A C 1
ATOM 1094 O O . ILE A 1 145 ? -14.837 6.405 17.524 1.00 85.69 145 ILE A O 1
ATOM 1098 N N . ARG A 1 146 ? -16.342 7.435 18.844 1.00 87.88 146 ARG A N 1
ATOM 1099 C CA . ARG A 1 146 ? -15.922 8.836 18.651 1.00 87.88 146 ARG A CA 1
ATOM 1100 C C . ARG A 1 146 ? -16.170 9.330 17.221 1.00 87.88 146 ARG A C 1
ATOM 1102 O O . ARG A 1 146 ? -15.347 10.058 16.669 1.00 87.88 146 ARG A O 1
ATOM 1109 N N . SER A 1 147 ? -17.305 8.945 16.634 1.00 86.75 147 SER A N 1
ATOM 1110 C CA . 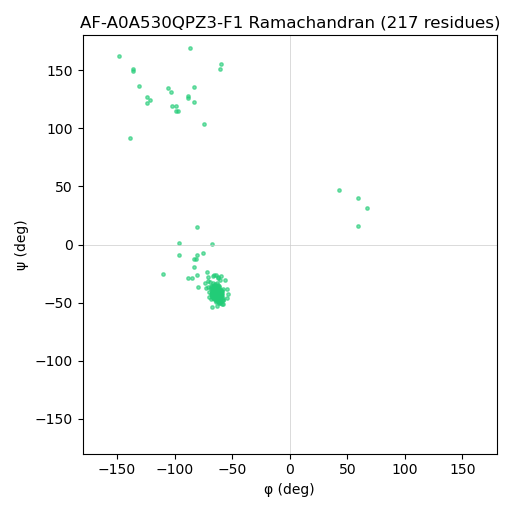SER A 1 147 ? -17.709 9.403 15.299 1.00 86.75 147 SER A CA 1
ATOM 1111 C C . SER A 1 147 ? -18.710 10.563 15.402 1.00 86.75 147 SER A C 1
ATOM 1113 O O . SER A 1 147 ? -19.801 10.374 15.951 1.00 86.75 147 SER A O 1
ATOM 1115 N N . PRO A 1 148 ? -18.383 11.758 14.870 1.00 85.94 148 PRO A N 1
ATOM 1116 C CA . PRO A 1 148 ? -19.320 12.880 14.826 1.00 85.94 148 PRO A CA 1
ATOM 1117 C C . PRO A 1 148 ? -20.510 12.595 13.899 1.00 85.94 148 PRO A C 1
ATOM 1119 O O . PRO A 1 148 ? -21.627 12.989 14.212 1.00 85.94 148 PRO A O 1
ATOM 1122 N N . ALA A 1 149 ? -20.305 11.834 12.818 1.00 86.00 149 ALA A N 1
ATOM 1123 C CA . ALA A 1 149 ? -21.381 11.439 11.910 1.00 86.00 149 ALA A CA 1
ATOM 1124 C C . ALA A 1 149 ? -22.424 10.558 12.617 1.00 86.00 149 ALA A C 1
ATOM 1126 O O . ALA A 1 149 ? -23.625 10.793 12.492 1.00 86.00 149 ALA A O 1
ATOM 1127 N N . LEU A 1 150 ? -21.978 9.594 13.433 1.00 85.31 150 LEU A N 1
ATOM 1128 C CA . LEU A 1 150 ? -22.884 8.785 14.254 1.00 85.31 150 LEU A CA 1
ATOM 1129 C C . LEU A 1 150 ? -23.599 9.611 15.324 1.00 85.31 150 LEU A C 1
ATOM 1131 O O . LEU A 1 150 ? -24.762 9.339 15.612 1.00 85.31 150 LEU A O 1
ATOM 1135 N N . ALA A 1 151 ? -22.938 10.619 15.899 1.00 87.50 151 ALA A N 1
ATOM 1136 C CA . ALA A 1 151 ? -23.566 11.507 16.875 1.00 87.50 151 ALA A CA 1
ATOM 1137 C C . ALA A 1 151 ? -24.694 12.338 16.235 1.00 87.50 151 ALA A C 1
ATOM 1139 O O . ALA A 1 151 ? -25.782 12.441 16.804 1.00 87.50 151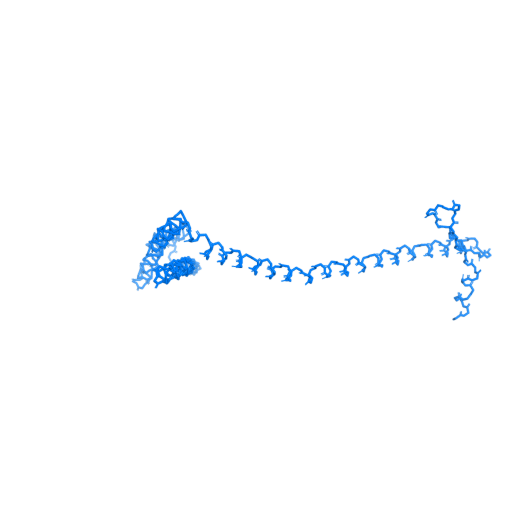 ALA A O 1
ATOM 1140 N N . ASP A 1 152 ? -24.473 12.850 15.022 1.00 87.94 152 ASP A N 1
ATOM 1141 C CA . ASP A 1 152 ? -25.486 13.581 14.257 1.00 87.94 152 ASP A CA 1
ATOM 1142 C C . ASP A 1 152 ? -26.669 12.682 13.870 1.00 87.94 152 ASP A C 1
ATOM 1144 O O . ASP A 1 152 ? -27.830 13.085 13.979 1.00 87.94 152 ASP A O 1
ATOM 1148 N N . LEU A 1 153 ? -26.396 11.444 13.443 1.00 86.12 153 LEU A N 1
ATOM 1149 C CA . LEU A 1 153 ? -27.439 10.465 13.131 1.00 86.12 153 LEU A CA 1
ATOM 1150 C C . LEU A 1 153 ? -28.228 10.049 14.384 1.00 86.12 153 LEU A C 1
ATOM 1152 O O . LEU A 1 153 ? -29.454 9.957 14.321 1.00 86.12 153 LEU A O 1
ATOM 1156 N N . ALA A 1 154 ? -27.560 9.882 15.530 1.00 86.25 154 ALA A N 1
ATOM 1157 C CA . ALA A 1 154 ? -28.207 9.605 16.813 1.00 86.25 154 ALA A CA 1
ATOM 1158 C C . ALA A 1 154 ? -29.144 10.747 17.241 1.00 86.25 154 ALA A C 1
ATOM 1160 O O . ALA A 1 154 ? -30.263 10.498 17.691 1.00 86.25 154 ALA A O 1
ATOM 1161 N N . ALA A 1 155 ? -28.723 12.003 17.058 1.00 87.00 155 ALA A N 1
ATOM 1162 C CA . ALA A 1 155 ? -29.550 13.171 17.358 1.00 87.00 155 ALA A CA 1
ATOM 1163 C C . ALA A 1 155 ? -30.799 13.244 16.462 1.00 87.00 155 ALA A C 1
ATOM 1165 O O . ALA A 1 155 ? -31.879 13.609 16.926 1.00 87.00 155 ALA A O 1
ATOM 1166 N N . ARG A 1 156 ? -30.682 12.857 15.184 1.00 85.00 156 ARG A N 1
ATOM 1167 C CA . ARG A 1 156 ? -31.832 12.757 14.268 1.00 85.00 156 ARG A CA 1
ATOM 1168 C C . ARG A 1 156 ? -32.785 11.639 14.677 1.00 85.00 156 ARG A C 1
ATOM 1170 O O . ARG A 1 156 ? -33.992 11.856 14.681 1.00 85.00 156 ARG A O 1
ATOM 1177 N N . GLN A 1 157 ? -32.254 10.487 15.083 1.00 83.69 157 GLN A N 1
ATOM 1178 C CA . GLN A 1 157 ? -33.062 9.343 15.513 1.00 83.69 157 GLN A CA 1
ATOM 1179 C C . GLN A 1 157 ? -33.854 9.642 16.788 1.00 83.69 157 GLN A C 1
ATOM 1181 O O . GLN A 1 157 ? -34.980 9.178 16.934 1.00 83.69 157 GLN A O 1
ATOM 1186 N N . ALA A 1 158 ? -33.297 10.449 17.695 1.00 83.19 158 ALA A N 1
ATOM 1187 C CA . ALA A 1 158 ? -34.012 10.901 18.885 1.00 83.19 158 ALA A CA 1
ATOM 1188 C C . ALA A 1 158 ? -35.259 11.745 18.550 1.00 83.19 158 ALA A C 1
ATOM 1190 O O . ALA A 1 158 ? -36.217 11.737 19.321 1.00 83.19 158 ALA A O 1
ATOM 1191 N N . ASN A 1 159 ? -35.262 12.443 17.408 1.00 82.44 159 ASN A N 1
ATOM 1192 C CA . ASN A 1 159 ? -36.391 13.257 16.950 1.00 82.44 159 ASN A CA 1
ATOM 1193 C C . ASN A 1 159 ? -37.413 12.463 16.116 1.00 82.44 159 ASN A C 1
ATOM 1195 O O . ASN A 1 159 ? -38.592 12.807 16.137 1.00 82.44 159 ASN A O 1
ATOM 1199 N N . ASP A 1 160 ? -36.984 11.416 15.403 1.00 81.38 160 ASP A N 1
ATOM 1200 C CA . ASP A 1 160 ? -37.857 10.553 14.596 1.00 81.38 160 ASP A CA 1
ATOM 1201 C C . ASP A 1 160 ? -37.465 9.071 14.736 1.00 81.38 160 ASP A C 1
ATOM 1203 O O . ASP A 1 160 ? -36.609 8.541 14.025 1.00 81.38 160 ASP A O 1
ATOM 1207 N N . THR A 1 161 ? -38.097 8.395 15.699 1.00 73.69 161 THR A N 1
ATOM 1208 C CA . THR A 1 161 ? -37.801 6.995 16.054 1.00 73.69 161 THR A CA 1
ATOM 1209 C C . THR A 1 161 ? -38.461 5.971 15.125 1.00 73.69 161 THR A C 1
ATOM 1211 O O . THR A 1 161 ? -38.151 4.783 15.216 1.00 73.69 161 THR A O 1
ATOM 1214 N N . ALA A 1 162 ? -39.360 6.402 14.232 1.00 77.69 162 ALA A N 1
ATOM 1215 C CA . ALA A 1 162 ? -40.109 5.521 13.334 1.00 77.69 162 ALA A CA 1
ATOM 1216 C C . ALA A 1 162 ? -39.482 5.400 11.931 1.00 77.69 162 ALA A C 1
ATOM 1218 O O . ALA A 1 162 ? -39.904 4.544 11.145 1.00 77.69 162 ALA A O 1
ATOM 1219 N N . ASP A 1 163 ? -38.474 6.218 11.609 1.00 81.50 163 ASP A N 1
ATOM 1220 C CA . ASP A 1 163 ? -37.812 6.192 10.306 1.00 81.50 163 ASP A CA 1
ATOM 1221 C C . ASP A 1 163 ? -36.887 4.966 10.157 1.00 81.50 163 ASP A C 1
ATOM 1223 O O . ASP A 1 163 ? -35.762 4.893 10.672 1.00 81.50 163 ASP A O 1
ATOM 1227 N N . LYS A 1 164 ? -37.371 3.973 9.403 1.00 82.62 164 LYS A N 1
ATOM 1228 C CA . LYS A 1 164 ? -36.605 2.768 9.049 1.00 82.62 164 LYS A CA 1
ATOM 1229 C C . LYS A 1 164 ? -35.366 3.091 8.214 1.00 82.62 164 LYS A C 1
ATOM 1231 O O . LYS A 1 164 ? -34.333 2.461 8.418 1.00 82.62 164 LYS A O 1
ATOM 1236 N N . ASN A 1 165 ? -35.429 4.092 7.332 1.00 86.12 165 ASN A N 1
ATOM 1237 C CA . ASN A 1 165 ? -34.286 4.456 6.492 1.00 86.12 165 ASN A CA 1
ATOM 1238 C C . ASN A 1 165 ? -33.141 5.019 7.341 1.00 86.12 165 ASN A C 1
ATOM 1240 O O . ASN A 1 165 ? -31.972 4.733 7.077 1.00 86.12 165 ASN A O 1
ATOM 1244 N N . LEU A 1 166 ? -33.483 5.793 8.375 1.00 84.44 166 LEU A N 1
ATOM 1245 C CA . LEU A 1 166 ? -32.526 6.331 9.337 1.00 84.44 166 LEU A CA 1
ATOM 1246 C C . LEU A 1 166 ? -31.880 5.219 10.172 1.00 84.44 166 LEU A C 1
ATOM 1248 O O . LEU A 1 166 ? -30.661 5.211 10.339 1.00 84.44 166 LEU A O 1
ATOM 1252 N N . SER A 1 167 ? -32.672 4.245 10.622 1.00 83.88 167 SER A N 1
ATOM 1253 C CA . SER A 1 167 ? -32.167 3.067 11.344 1.00 83.88 167 SER A CA 1
ATOM 1254 C C . SER A 1 167 ? -31.190 2.242 10.490 1.00 83.88 167 SER A C 1
ATOM 1256 O O . SER A 1 167 ? -30.117 1.863 10.960 1.00 83.88 167 SER A O 1
ATOM 1258 N N . ASP A 1 168 ? -31.501 2.033 9.207 1.00 87.88 168 ASP A N 1
ATOM 1259 C CA . ASP A 1 168 ? -30.621 1.323 8.270 1.00 87.88 168 ASP A CA 1
ATOM 1260 C C . ASP A 1 168 ? -29.348 2.115 7.929 1.00 87.88 168 ASP A C 1
ATOM 1262 O O . ASP A 1 168 ? -28.297 1.529 7.657 1.00 87.88 168 ASP A O 1
ATOM 1266 N N . ALA A 1 169 ? -29.416 3.449 7.899 1.00 87.69 169 ALA A N 1
ATOM 1267 C CA . ALA A 1 169 ? -28.244 4.304 7.711 1.00 87.69 169 ALA A CA 1
ATOM 1268 C C . ALA A 1 169 ? -27.299 4.237 8.920 1.00 87.69 169 ALA A C 1
ATOM 1270 O O . ALA A 1 169 ? -26.095 4.073 8.744 1.00 87.69 169 ALA A O 1
ATOM 1271 N N . ILE A 1 170 ? -27.850 4.283 10.134 1.00 86.94 170 ILE A N 1
ATOM 1272 C CA . ILE A 1 170 ? -27.095 4.156 11.385 1.00 86.94 170 ILE A CA 1
ATOM 1273 C C . ILE A 1 170 ? -26.380 2.807 11.467 1.00 86.94 170 ILE A C 1
ATOM 1275 O O . ILE A 1 170 ? -25.189 2.766 11.763 1.00 86.94 170 ILE A O 1
ATOM 1279 N N . ASN A 1 171 ? -27.078 1.706 11.174 1.00 87.75 171 ASN A N 1
ATOM 1280 C CA . ASN A 1 171 ? -26.476 0.373 11.222 1.00 87.75 171 ASN A CA 1
ATO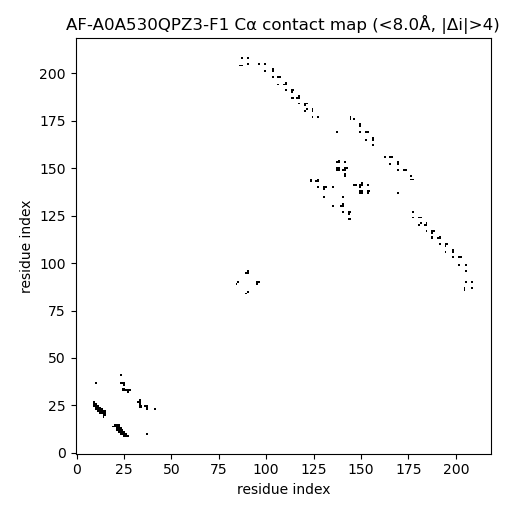M 1281 C C . ASN A 1 171 ? -25.300 0.244 10.245 1.00 87.75 171 ASN A C 1
ATOM 1283 O O . ASN A 1 171 ? -24.240 -0.248 10.626 1.00 87.75 171 ASN A O 1
ATOM 1287 N N . ARG A 1 172 ? -25.454 0.755 9.016 1.00 89.38 172 ARG A N 1
ATOM 1288 C CA . ARG A 1 172 ? -24.372 0.776 8.021 1.00 89.38 172 ARG A CA 1
ATOM 1289 C C . ARG A 1 172 ? -23.179 1.611 8.477 1.00 89.38 172 ARG A C 1
ATOM 1291 O O . ARG A 1 172 ? -22.045 1.178 8.308 1.00 89.38 172 ARG A O 1
ATOM 1298 N N . GLU A 1 173 ? -23.423 2.775 9.067 1.00 89.00 173 GLU A N 1
ATOM 1299 C CA . GLU A 1 173 ? -22.358 3.642 9.579 1.00 89.00 173 GLU A CA 1
ATOM 1300 C C . GLU A 1 173 ? -21.598 2.973 10.741 1.00 89.00 173 GLU A C 1
ATOM 1302 O O . GLU A 1 173 ? -20.369 2.966 10.765 1.00 89.00 173 GLU A O 1
ATOM 1307 N N . ILE A 1 174 ? -22.307 2.319 11.671 1.00 87.56 174 ILE A N 1
ATOM 1308 C CA . ILE A 1 174 ? -21.691 1.547 12.764 1.00 87.56 174 ILE A CA 1
ATOM 1309 C C . ILE A 1 174 ? -20.832 0.405 12.205 1.00 87.56 174 ILE A C 1
ATOM 1311 O O . ILE A 1 174 ? -19.715 0.175 12.674 1.00 87.56 174 ILE A O 1
ATOM 1315 N N . GLU A 1 175 ? -21.329 -0.330 11.210 1.00 89.38 175 GLU A N 1
ATOM 1316 C CA . GLU A 1 175 ? -20.574 -1.403 10.557 1.00 89.38 175 GLU A CA 1
ATOM 1317 C C . GLU A 1 175 ? -19.311 -0.878 9.866 1.00 89.38 175 GLU A C 1
ATOM 1319 O O . GLU A 1 175 ? -18.244 -1.474 10.008 1.00 89.38 175 GLU A O 1
ATOM 1324 N N . GLN A 1 176 ? -19.396 0.261 9.177 1.00 91.31 176 GLN A N 1
ATOM 1325 C CA . GLN A 1 176 ? -18.244 0.884 8.525 1.00 91.31 176 GLN A CA 1
ATOM 1326 C C . GLN A 1 176 ? -17.192 1.345 9.535 1.00 91.31 176 GLN A C 1
ATOM 1328 O O . GLN A 1 176 ? -16.013 1.026 9.378 1.00 91.31 176 GLN A O 1
ATOM 1333 N N . GLU A 1 177 ? -17.601 2.035 10.598 1.00 88.62 177 GLU A N 1
ATOM 1334 C CA . GLU A 1 177 ? -16.678 2.521 11.626 1.00 88.62 177 GLU A CA 1
ATOM 1335 C C . GLU A 1 177 ? -16.039 1.372 12.419 1.00 88.62 177 GLU A C 1
ATOM 1337 O O . GLU A 1 177 ? -14.837 1.382 12.698 1.00 88.62 177 GLU A O 1
ATOM 1342 N N . THR A 1 178 ? -16.797 0.316 12.725 1.00 89.75 178 THR A N 1
ATOM 1343 C CA . THR A 1 178 ? -16.228 -0.881 13.365 1.00 89.75 178 THR A CA 1
ATOM 1344 C C . THR A 1 178 ? -15.279 -1.645 12.442 1.00 89.75 178 THR A C 1
ATOM 1346 O O . THR A 1 178 ? -14.229 -2.098 12.902 1.00 89.75 178 THR A O 1
ATOM 1349 N N . ALA A 1 179 ? -15.587 -1.753 11.146 1.00 91.00 179 ALA A N 1
ATOM 1350 C CA . ALA A 1 179 ? -14.686 -2.345 10.159 1.00 91.00 179 ALA A CA 1
ATOM 1351 C C . ALA A 1 179 ? -13.396 -1.527 10.002 1.00 91.00 179 ALA A C 1
ATOM 1353 O O . ALA A 1 179 ? -12.308 -2.099 9.920 1.00 91.00 179 ALA A O 1
ATOM 1354 N N . ARG A 1 180 ? -13.499 -0.194 10.025 1.00 91.06 180 ARG A N 1
ATOM 1355 C CA . ARG A 1 180 ? -12.354 0.718 9.983 1.00 91.06 180 ARG A CA 1
ATOM 1356 C C . ARG A 1 180 ? -11.437 0.534 11.193 1.00 91.06 180 ARG A C 1
ATOM 1358 O O . ARG A 1 180 ? -10.236 0.357 11.008 1.00 91.06 180 ARG A O 1
ATOM 1365 N N . LEU A 1 181 ? -11.991 0.502 12.406 1.00 90.31 181 LEU A N 1
ATOM 1366 C CA . LEU A 1 181 ? -11.225 0.247 13.635 1.00 90.31 181 LEU A CA 1
ATOM 1367 C C . LEU A 1 181 ? -10.574 -1.146 13.635 1.00 90.31 181 LEU A C 1
ATOM 1369 O O . LEU A 1 181 ? -9.435 -1.310 14.070 1.00 90.31 181 LEU A O 1
ATOM 1373 N N . ALA A 1 182 ? -11.268 -2.163 13.115 1.00 90.81 182 ALA A N 1
ATOM 1374 C CA . ALA A 1 182 ? -10.700 -3.502 12.970 1.00 90.81 182 ALA A CA 1
ATOM 1375 C C . ALA A 1 182 ? -9.536 -3.534 11.961 1.00 90.81 182 ALA A C 1
ATOM 1377 O O . ALA A 1 182 ? -8.531 -4.211 12.200 1.00 90.81 182 ALA A O 1
ATOM 1378 N N . ALA A 1 183 ? -9.643 -2.784 10.860 1.00 92.88 183 ALA A N 1
ATOM 1379 C CA . ALA A 1 183 ? -8.562 -2.630 9.892 1.00 92.88 183 ALA A CA 1
ATOM 1380 C C . ALA A 1 183 ? -7.352 -1.919 10.517 1.00 92.88 183 ALA A C 1
ATOM 1382 O O . ALA A 1 183 ? -6.227 -2.393 10.367 1.00 92.88 183 ALA A O 1
ATOM 1383 N N . GLU A 1 184 ? -7.571 -0.855 11.287 1.00 92.00 184 GLU A N 1
ATOM 1384 C CA . GLU A 1 184 ? -6.520 -0.146 12.025 1.00 92.00 184 GLU A CA 1
ATOM 1385 C C . GLU A 1 184 ? -5.776 -1.074 13.003 1.00 92.00 184 GLU A C 1
ATOM 1387 O O . GLU A 1 184 ? -4.548 -1.162 12.962 1.00 92.00 184 GLU A O 1
ATOM 1392 N N . ALA A 1 185 ? -6.499 -1.887 13.782 1.00 91.12 185 ALA A N 1
ATOM 1393 C CA . ALA A 1 185 ? -5.886 -2.908 14.637 1.00 91.12 185 ALA A CA 1
ATOM 1394 C C . ALA A 1 185 ? -5.057 -3.931 13.833 1.00 91.12 185 ALA A C 1
ATOM 1396 O O . ALA A 1 185 ? -3.974 -4.338 14.256 1.00 91.12 185 ALA A O 1
ATOM 1397 N N . SER A 1 186 ? -5.531 -4.349 12.654 1.00 92.50 186 SER A N 1
ATOM 1398 C CA . SER A 1 186 ? -4.781 -5.274 11.793 1.00 92.50 186 SER A CA 1
ATOM 1399 C C . SER A 1 186 ? -3.476 -4.666 11.262 1.00 92.50 186 SER A C 1
ATOM 1401 O O . SER A 1 186 ? -2.464 -5.367 11.194 1.00 92.50 186 SER A O 1
ATOM 1403 N N . ILE A 1 187 ? -3.472 -3.361 10.967 1.00 93.88 187 ILE A N 1
ATOM 1404 C CA . ILE A 1 187 ? -2.283 -2.615 10.538 1.00 93.88 187 ILE A CA 1
ATOM 1405 C C . ILE A 1 187 ? -1.258 -2.581 11.671 1.00 93.88 187 ILE A C 1
ATOM 1407 O O . ILE A 1 187 ? -0.101 -2.939 11.445 1.00 93.88 187 ILE A O 1
ATOM 1411 N N . TYR A 1 188 ? -1.677 -2.247 12.897 1.00 90.88 188 TYR A N 1
ATOM 1412 C CA . TYR A 1 188 ? -0.775 -2.260 14.050 1.00 90.88 188 TYR A CA 1
ATOM 1413 C C . TYR A 1 188 ? -0.173 -3.646 14.303 1.00 90.88 188 TYR A C 1
ATOM 1415 O O . TYR A 1 188 ? 1.033 -3.758 14.522 1.00 90.88 188 TYR A O 1
ATOM 1423 N N . ARG A 1 189 ? -0.963 -4.726 14.201 1.00 91.69 189 ARG A N 1
ATOM 1424 C CA . ARG A 1 189 ? -0.439 -6.101 14.322 1.00 91.69 189 ARG A CA 1
ATOM 1425 C C . ARG A 1 189 ? 0.612 -6.418 13.259 1.00 91.69 189 ARG A C 1
ATOM 1427 O O . ARG A 1 189 ? 1.653 -6.983 13.587 1.00 91.69 189 ARG A O 1
ATOM 1434 N N . ALA A 1 190 ? 0.363 -6.044 12.004 1.00 92.62 190 ALA A N 1
ATOM 1435 C CA . ALA A 1 190 ? 1.317 -6.253 10.917 1.00 92.62 190 ALA A CA 1
ATOM 1436 C C . ALA A 1 190 ? 2.613 -5.449 11.129 1.00 92.62 190 ALA A C 1
ATOM 1438 O O . ALA A 1 190 ? 3.707 -5.974 10.917 1.00 92.62 190 ALA A O 1
ATOM 1439 N N . GLN A 1 191 ? 2.503 -4.205 11.602 1.00 93.25 191 GLN A N 1
ATOM 1440 C CA . GLN A 1 191 ? 3.651 -3.361 11.929 1.00 93.25 191 GLN A CA 1
ATOM 1441 C C . GLN A 1 191 ? 4.482 -3.948 13.076 1.00 93.25 191 GLN A C 1
ATOM 1443 O O . GLN A 1 191 ? 5.702 -4.041 12.954 1.00 93.25 191 GLN A O 1
ATOM 1448 N N . ILE A 1 192 ? 3.836 -4.395 14.158 1.00 92.19 192 ILE A N 1
ATOM 1449 C CA . ILE A 1 192 ? 4.510 -5.059 15.283 1.00 92.19 192 ILE A CA 1
ATOM 1450 C C . ILE A 1 192 ? 5.263 -6.297 14.793 1.00 92.19 192 ILE A C 1
ATOM 1452 O O . ILE A 1 192 ? 6.444 -6.438 15.098 1.00 92.19 192 ILE A O 1
ATOM 1456 N N . ALA A 1 193 ? 4.626 -7.149 13.985 1.00 91.12 193 ALA A N 1
ATOM 1457 C CA . ALA A 1 193 ? 5.262 -8.350 13.447 1.00 91.12 193 ALA A CA 1
ATOM 1458 C C . ALA A 1 193 ? 6.493 -8.024 12.580 1.00 91.12 193 ALA A C 1
ATOM 1460 O O . ALA A 1 193 ? 7.523 -8.692 12.681 1.00 91.12 193 ALA A O 1
ATOM 1461 N N . ALA A 1 194 ? 6.420 -6.971 11.758 1.00 89.81 194 ALA A N 1
ATOM 1462 C CA . ALA A 1 194 ? 7.551 -6.518 10.952 1.00 89.81 194 ALA A CA 1
ATOM 1463 C C . ALA A 1 194 ? 8.714 -6.001 11.820 1.00 89.81 194 ALA A C 1
ATOM 1465 O O . ALA A 1 194 ? 9.872 -6.349 11.576 1.00 89.81 194 ALA A O 1
ATOM 1466 N N . LEU A 1 195 ? 8.414 -5.211 12.857 1.00 91.00 195 LEU A N 1
ATOM 1467 C CA . LEU A 1 195 ? 9.415 -4.701 13.799 1.00 91.00 195 LEU A CA 1
ATOM 1468 C C . LEU A 1 195 ? 10.061 -5.832 14.615 1.00 91.00 195 LEU A C 1
ATOM 1470 O O . LEU A 1 195 ? 11.281 -5.852 14.773 1.00 91.00 195 LEU A O 1
ATOM 1474 N N . GLU A 1 196 ? 9.272 -6.800 15.086 1.00 90.25 196 GLU A N 1
ATOM 1475 C CA . GLU A 1 196 ? 9.768 -7.981 15.804 1.00 90.25 196 GLU A CA 1
ATOM 1476 C C . GLU A 1 196 ? 10.659 -8.850 14.908 1.00 90.25 196 GLU A C 1
ATOM 1478 O O . GLU A 1 196 ? 11.738 -9.266 15.330 1.00 90.25 196 GLU A O 1
ATOM 1483 N N . SER A 1 197 ? 10.274 -9.059 13.644 1.00 88.06 197 SER A N 1
ATOM 1484 C CA . SER A 1 197 ? 11.111 -9.773 12.675 1.00 88.06 197 SER A CA 1
ATOM 1485 C C . SER A 1 197 ? 12.455 -9.075 12.462 1.00 88.06 197 SER A C 1
ATOM 1487 O O . SER A 1 197 ? 13.488 -9.742 12.433 1.00 88.06 197 SER A O 1
ATOM 1489 N N . ARG A 1 198 ? 12.462 -7.742 12.324 1.00 87.06 198 ARG A N 1
ATOM 1490 C CA . ARG A 1 198 ? 13.700 -6.966 12.161 1.00 87.06 198 ARG A CA 1
ATOM 1491 C C . ARG A 1 198 ? 14.596 -7.075 13.394 1.00 87.06 198 ARG A C 1
ATOM 1493 O O . ARG A 1 198 ? 15.794 -7.307 13.249 1.00 87.06 198 ARG A O 1
ATOM 1500 N N . LYS A 1 199 ? 14.016 -6.962 14.593 1.00 87.31 199 LYS A N 1
ATOM 1501 C CA . LYS A 1 199 ? 14.745 -7.119 15.856 1.00 87.31 199 LYS A CA 1
ATOM 1502 C C . LYS A 1 199 ? 15.389 -8.507 15.966 1.00 87.31 199 LYS A C 1
ATOM 1504 O O . LYS A 1 199 ? 16.568 -8.599 16.280 1.00 87.31 199 LYS A O 1
ATOM 1509 N N . ASN A 1 200 ? 14.657 -9.571 15.634 1.00 83.25 200 ASN A N 1
ATOM 1510 C CA . ASN A 1 200 ? 15.179 -10.940 15.696 1.00 83.25 200 ASN A CA 1
ATOM 1511 C C . ASN A 1 200 ? 16.379 -11.160 14.763 1.00 83.25 200 ASN A C 1
ATOM 1513 O O . ASN A 1 200 ? 17.323 -11.858 15.129 1.00 83.25 200 ASN A O 1
ATOM 1517 N N . VAL A 1 201 ? 16.358 -10.565 13.564 1.00 82.56 201 VAL A N 1
ATOM 1518 C CA . VAL A 1 201 ? 17.499 -10.616 12.635 1.00 82.56 201 VAL A CA 1
ATOM 1519 C C . VAL A 1 201 ? 18.712 -9.906 13.235 1.00 82.56 201 VAL A C 1
ATOM 1521 O O . VAL A 1 201 ? 19.813 -10.452 13.196 1.00 82.56 201 VAL A O 1
ATOM 1524 N N . LEU A 1 202 ? 18.511 -8.726 13.827 1.00 81.56 202 LEU A N 1
ATOM 1525 C CA . LEU A 1 202 ? 19.582 -7.965 14.469 1.00 81.56 202 LEU A CA 1
ATOM 1526 C C . LEU A 1 202 ? 20.191 -8.732 15.656 1.00 81.56 202 LEU A C 1
ATOM 1528 O O . LEU A 1 202 ? 21.410 -8.871 15.734 1.00 81.56 202 LEU A O 1
ATOM 1532 N N . ASP A 1 203 ? 19.355 -9.313 16.520 1.00 79.44 203 ASP A N 1
ATOM 1533 C CA . ASP A 1 203 ? 19.798 -10.110 17.670 1.00 79.44 203 ASP A CA 1
ATOM 1534 C C . ASP A 1 203 ? 20.578 -11.369 17.229 1.00 79.44 203 ASP A C 1
ATOM 1536 O O . ASP A 1 203 ? 21.620 -11.694 17.803 1.00 79.44 203 ASP A O 1
ATOM 1540 N N . ALA A 1 204 ? 20.130 -12.058 16.170 1.00 75.94 204 ALA A N 1
ATOM 1541 C CA . ALA A 1 204 ? 20.820 -13.231 15.623 1.00 75.94 204 ALA A CA 1
ATOM 1542 C C . ALA A 1 204 ? 22.210 -12.886 15.064 1.00 75.94 204 ALA A C 1
ATOM 1544 O O . ALA A 1 204 ? 23.166 -13.647 15.230 1.00 75.94 204 ALA A O 1
ATOM 1545 N N . VAL A 1 205 ? 22.335 -11.723 14.429 1.00 69.38 205 VAL A N 1
ATOM 1546 C CA . VAL A 1 205 ? 23.604 -11.218 13.899 1.00 69.38 205 VAL A CA 1
ATOM 1547 C C . VAL A 1 205 ? 24.571 -10.853 15.030 1.00 69.38 205 VAL A C 1
ATOM 1549 O O . VAL A 1 205 ? 25.751 -11.212 14.977 1.00 69.38 205 VAL A O 1
ATOM 1552 N N . VAL A 1 206 ? 24.085 -10.195 16.086 1.00 70.75 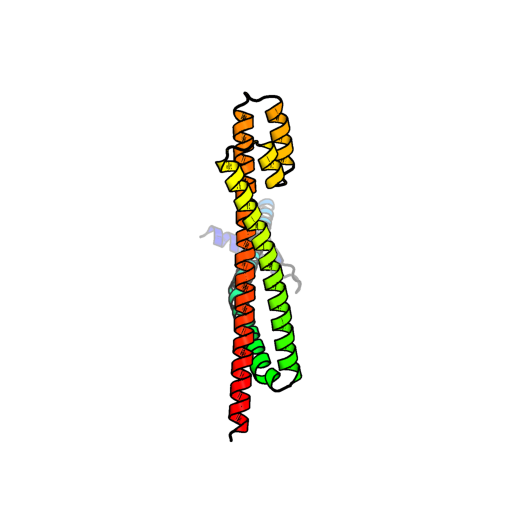206 VAL A N 1
ATOM 1553 C CA . VAL A 1 206 ? 24.889 -9.901 17.286 1.00 70.75 206 VAL A CA 1
ATOM 1554 C C . VAL A 1 206 ? 25.380 -11.197 17.952 1.00 70.75 206 VAL A C 1
ATOM 1556 O O . VAL A 1 206 ? 26.541 -11.289 18.350 1.00 70.75 206 VAL A O 1
ATOM 1559 N N . ALA A 1 207 ? 24.548 -12.238 18.020 1.00 69.44 207 ALA A N 1
ATOM 1560 C CA . ALA A 1 207 ? 24.949 -13.530 18.580 1.00 69.44 207 ALA A CA 1
ATOM 1561 C C . ALA A 1 207 ? 26.009 -14.266 17.729 1.00 69.44 207 ALA A C 1
ATOM 1563 O O . ALA A 1 207 ? 26.987 -14.778 18.280 1.00 69.44 207 ALA A O 1
ATOM 1564 N N . ASP A 1 208 ? 25.857 -14.300 16.398 1.00 66.25 208 ASP A N 1
ATOM 1565 C CA . ASP A 1 208 ? 26.833 -14.922 15.482 1.00 66.25 208 ASP A CA 1
ATOM 1566 C C . ASP A 1 208 ? 28.202 -14.226 15.557 1.00 66.25 208 ASP A C 1
ATOM 1568 O O . ASP A 1 208 ? 29.247 -14.875 15.647 1.00 66.25 208 ASP A O 1
ATOM 1572 N N . THR A 1 209 ? 28.208 -12.893 15.596 1.00 64.44 209 THR A N 1
ATOM 1573 C CA . THR A 1 209 ? 29.444 -12.102 15.716 1.00 64.44 209 THR A CA 1
ATOM 1574 C C . THR A 1 209 ? 30.163 -12.343 17.045 1.00 64.44 209 THR A C 1
ATOM 1576 O O . THR A 1 209 ? 31.375 -12.576 17.044 1.00 64.44 209 THR A O 1
ATOM 1579 N N . ALA A 1 210 ? 29.434 -12.402 18.165 1.00 63.72 210 ALA A N 1
ATOM 1580 C CA . ALA A 1 210 ? 30.001 -12.772 19.461 1.00 63.72 210 ALA A CA 1
ATOM 1581 C C . ALA A 1 210 ? 30.613 -14.188 19.446 1.00 63.72 210 ALA A C 1
ATOM 1583 O O . ALA A 1 210 ? 31.730 -14.385 19.931 1.00 63.72 210 ALA A O 1
ATOM 1584 N N . GLY A 1 211 ? 29.933 -15.162 18.827 1.00 62.03 211 GLY A N 1
ATOM 1585 C CA . GLY A 1 211 ? 30.427 -16.536 18.691 1.00 62.03 211 GLY A CA 1
ATOM 1586 C C . GLY A 1 211 ? 31.735 -16.638 17.896 1.00 62.03 211 GLY A C 1
ATOM 1587 O O . GLY A 1 211 ? 32.666 -17.334 18.314 1.00 62.03 211 GLY A O 1
ATOM 1588 N N . ARG A 1 212 ? 31.853 -15.896 16.786 1.00 61.06 212 ARG A N 1
ATOM 1589 C CA . ARG A 1 212 ? 33.078 -15.845 15.965 1.00 61.06 212 ARG A CA 1
ATOM 1590 C C . ARG A 1 212 ? 34.257 -15.211 16.708 1.00 61.06 212 ARG A C 1
ATOM 1592 O O . ARG A 1 212 ? 35.373 -15.718 16.613 1.00 61.06 212 ARG A O 1
ATOM 1599 N N . LEU A 1 213 ? 34.018 -14.147 17.479 1.00 58.97 213 LEU A N 1
ATOM 1600 C CA . LEU A 1 213 ? 35.051 -13.493 18.295 1.00 58.97 213 LEU A CA 1
ATOM 1601 C C . LEU A 1 213 ? 35.570 -14.402 19.421 1.00 58.97 213 LEU A C 1
ATOM 1603 O O . LEU A 1 213 ? 36.773 -14.428 19.684 1.00 58.97 213 LEU A O 1
ATOM 1607 N N . SER A 1 214 ? 34.694 -15.183 20.061 1.00 59.41 214 SER A N 1
ATOM 1608 C CA . SER A 1 214 ? 35.095 -16.179 21.064 1.00 59.41 214 SER A CA 1
ATOM 1609 C C . SER A 1 214 ? 35.908 -17.330 20.465 1.00 59.41 214 SER A C 1
ATOM 1611 O O . SER A 1 214 ? 36.880 -17.760 21.081 1.00 59.41 214 SER A O 1
ATOM 1613 N N . GLY A 1 215 ? 35.564 -17.792 19.257 1.00 59.19 215 GLY A N 1
ATOM 1614 C CA . GLY A 1 215 ? 36.325 -18.828 18.549 1.00 59.19 215 GLY A CA 1
ATOM 1615 C C . GLY A 1 215 ? 37.732 -18.379 18.137 1.00 59.19 215 GLY A C 1
ATOM 1616 O O . GLY A 1 215 ? 38.673 -19.158 18.232 1.00 59.19 215 GLY A O 1
ATOM 1617 N N . LEU A 1 216 ? 37.895 -17.109 17.751 1.00 55.75 216 LEU A N 1
ATOM 1618 C CA . LEU A 1 216 ? 39.197 -16.528 17.394 1.00 55.75 216 LEU A CA 1
ATOM 1619 C C . LEU A 1 216 ? 40.126 -16.297 18.598 1.00 55.75 216 LEU A C 1
ATOM 1621 O O . LEU A 1 216 ? 41.334 -16.247 18.414 1.00 55.75 216 LEU A O 1
ATOM 1625 N N . ARG A 1 217 ? 39.593 -16.157 19.821 1.00 52.12 217 ARG A N 1
ATOM 1626 C CA . ARG A 1 217 ? 40.393 -16.046 21.060 1.00 52.12 217 ARG A CA 1
ATOM 1627 C C . ARG A 1 217 ? 40.836 -17.393 21.642 1.00 52.12 217 ARG A C 1
ATOM 1629 O O . ARG A 1 217 ? 41.637 -17.399 22.571 1.00 52.12 217 ARG A O 1
ATOM 1636 N N . ALA A 1 218 ? 40.273 -18.501 21.162 1.00 55.22 218 ALA A N 1
ATOM 1637 C CA . ALA A 1 218 ? 40.559 -19.851 21.650 1.00 55.22 218 ALA A CA 1
ATOM 1638 C C . ALA A 1 218 ? 41.627 -20.596 20.819 1.00 55.22 218 ALA A C 1
ATOM 1640 O O . ALA A 1 218 ? 41.918 -21.756 21.116 1.00 55.22 218 ALA A O 1
ATOM 1641 N N . LEU A 1 219 ? 42.187 -19.941 19.796 1.00 48.66 219 LEU A N 1
ATOM 1642 C CA . LEU A 1 219 ? 43.325 -20.386 18.982 1.00 48.66 219 LEU A CA 1
ATOM 1643 C C . LEU A 1 219 ? 44.564 -19.554 19.329 1.00 48.66 219 LEU A C 1
ATOM 1645 O O . LEU A 1 219 ? 45.670 -20.135 19.290 1.00 48.66 219 LEU A O 1
#

Sequence (219 aa):
AAELKALRKGMRVGQELRSRVISIGFTDPDPTRAAMVANTFARLYIDDLAKRRQAADRLELTSIVAALPGVQRDLAAATDRLEKYRLSHGAVDQGAADNAAKETAELSQQISLSKADLSATESRLQHIQELRKEGASVASLAQAIRSPALADLAARQANDTADKNLSDAINREIEQETARLAAEASIYRAQIAALESRKNVLDAVVADTAGRLSGLRAL